Protein AF-Q58687-F1 (afdb_monomer)

Mean predicted aligned error: 13.82 Å

Solvent-accessible surface area (backbone atoms only — not comparable to full-atom values): 12755 Å² total; per-residue (Å²): 131,75,66,68,61,59,50,54,54,54,53,51,52,48,53,54,52,52,51,52,52,52,52,53,51,50,52,55,49,50,52,49,52,52,48,58,44,52,69,55,46,51,58,51,49,51,53,55,48,52,73,72,44,69,51,57,48,81,47,59,83,49,69,46,82,46,68,77,37,45,83,81,74,78,44,35,29,42,57,47,15,70,34,18,37,32,40,42,44,60,36,40,39,34,30,75,37,82,60,68,39,62,38,38,35,38,60,44,74,75,41,82,85,54,43,66,34,31,38,45,64,41,72,90,58,56,34,25,34,24,26,60,85,71,42,76,29,71,56,96,89,38,49,41,21,44,70,13,67,96,55,89,42,14,36,33,36,28,43,81,86,67,53,77,26,17,27,6,33,93,88,50,49,73,35,78,40,59,80,65,77,82,53,74,61,31,42,42,46,60,53,73,50,78,46,50,37,65,34,72,49,78,47,77,45,33,39,35,46,38,28,35,61,41,74,37,73,43,35,35,40,39,39,38,39,38,99,91,47,74,45,75,48,68,35,37,36,42,36,84

Organism: Methanocaldococcus jannaschii (strain ATCC 43067 / DSM 2661 / JAL-1 / JCM 10045 / NBRC 100440) (NCBI:txid243232)

Secondary structure (DSSP, 8-state):
--HHHHHHHHHHHHHHHHHHHHHHHHHHHHHHHHHHHHHHHHHHHHHHHHTTS-SEEEE--SEEEE-S--SSSSSEE-S-TTT-EEEEEEEEEEE-SSS-EEEEEEEEE-STT-EEEEEEEETTTTSEEE-TTSSBPEETTEE-EEEE-S-TTS-EEE-TT--EEEEE-TTS-B---TT----GGG---EEEEEE-TT-EEEEEEEEEEEEEESSEEEEEEEEEEETTEEEEEEEEEEE-

pLDDT: mean 86.44, std 12.32, range [44.16, 96.94]

Radius of gyration: 32.57 Å; Cα contacts (8 Å, |Δi|>4): 488; chains: 1; bounding box: 98×27×98 Å

Nearest PDB structures (foldseek):
  1wcq-assembly3_C  TM=7.259E-01  e=2.765E-04  Micromonospora viridifaciens
  2ber-assembly1_A  TM=7.196E-01  e=8.942E-04  Micromonospora viridifaciens
  1w8o-assembly1_A  TM=7.164E-01  e=1.705E-03  Micromonospora viridifaciens
  2bzd-assembly2_B  TM=6.427E-01  e=3.252E-03  Micromonospora viridifaciens
  5dfk-assembly1_A  TM=5.345E-01  e=4.361E-03  Escherichia coli

Foldseek 3Di:
DPPPVVVVVVVVVVVVVVVVVVVVVVVVVVVVCCVVCCVVVVVVVVLVVCVVDVQKDKDWDFEAEAECLCVPPPQKQALQLSNKEKEKTKIKMFGAFQAKWKKKKFKDWPDPPWDKAWFDFDPVQQRWTAWQVRHQDADPNFGWHFNEDDDGQFHWYQYPVRDITTIDGSVRHGDRCSPVDDCNRGHHRMDIDMDHGRDIDMDIIMMIGRIDGPQDKIKMKMWMQTPSGIDIGIHIYGYD

Structure (mmCIF, N/CA/C/O backbone):
data_AF-Q58687-F1
#
_entry.id   AF-Q58687-F1
#
loop_
_atom_site.group_PDB
_atom_site.id
_atom_site.type_symbol
_atom_site.label_atom_id
_atom_site.label_alt_id
_atom_site.label_comp_id
_atom_site.label_asym_id
_atom_site.label_entity_id
_atom_site.label_seq_id
_atom_site.pdbx_PDB_ins_code
_atom_site.Cartn_x
_atom_site.Cartn_y
_atom_site.Cartn_z
_atom_site.occupancy
_atom_site.B_iso_or_equiv
_atom_site.auth_seq_id
_atom_site.auth_comp_id
_atom_site.auth_asym_id
_atom_site.auth_atom_id
_atom_site.pdbx_PDB_model_num
ATOM 1 N N . MET A 1 1 ? -72.361 -0.261 72.733 1.00 46.12 1 MET A N 1
ATOM 2 C CA . MET A 1 1 ? -71.723 -0.102 71.402 1.00 46.12 1 MET A CA 1
ATOM 3 C C . MET A 1 1 ? -70.305 -0.656 71.464 1.00 46.12 1 MET A C 1
ATOM 5 O O . MET A 1 1 ? -69.495 -0.119 72.212 1.00 46.12 1 MET A O 1
ATOM 9 N N . ASN A 1 2 ? -70.025 -1.742 70.734 1.00 45.44 2 ASN A N 1
ATOM 10 C CA . ASN A 1 2 ? -68.719 -2.415 70.701 1.00 45.44 2 ASN A CA 1
ATOM 11 C C . ASN A 1 2 ? -67.662 -1.538 70.011 1.00 45.44 2 ASN A C 1
ATOM 13 O O . ASN A 1 2 ? -67.471 -1.607 68.799 1.00 45.44 2 ASN A O 1
ATOM 17 N N . LYS A 1 3 ? -66.961 -0.711 70.794 1.00 51.84 3 LYS A N 1
ATOM 18 C CA . LYS A 1 3 ? -65.846 0.125 70.317 1.00 51.84 3 LYS A CA 1
ATOM 19 C C . LYS A 1 3 ? -64.621 -0.694 69.863 1.00 51.84 3 LYS A C 1
ATOM 21 O O . LYS A 1 3 ? -63.773 -0.155 69.161 1.00 51.84 3 LYS A O 1
ATOM 26 N N . SER A 1 4 ? -64.539 -1.987 70.192 1.00 54.38 4 SER A N 1
ATOM 27 C CA . SER A 1 4 ? -63.433 -2.867 69.782 1.00 54.38 4 SER A CA 1
ATOM 28 C C . SER A 1 4 ? -63.472 -3.258 68.297 1.00 54.38 4 SER A C 1
ATOM 30 O O . SER A 1 4 ? -62.420 -3.344 67.672 1.00 54.38 4 SER A O 1
ATOM 32 N N . GLY A 1 5 ? -64.662 -3.427 67.705 1.00 53.78 5 GLY A N 1
ATOM 33 C CA . GLY A 1 5 ? -64.812 -3.807 66.292 1.00 53.78 5 GLY A CA 1
ATOM 34 C C . GLY A 1 5 ? -64.477 -2.677 65.312 1.00 53.78 5 GLY A C 1
ATOM 35 O O . GLY A 1 5 ? -63.825 -2.914 64.300 1.00 53.78 5 GLY A O 1
ATOM 36 N N . MET A 1 6 ? -64.852 -1.432 65.638 1.00 57.47 6 MET A N 1
ATOM 37 C CA . MET A 1 6 ? -64.482 -0.259 64.827 1.00 57.47 6 MET A CA 1
ATOM 38 C C . MET A 1 6 ? -62.977 0.030 64.868 1.00 57.47 6 MET A C 1
ATOM 40 O O . MET A 1 6 ? -62.417 0.418 63.849 1.00 57.47 6 MET A O 1
ATOM 44 N N . SER A 1 7 ? -62.318 -0.201 66.010 1.00 66.69 7 SER A N 1
ATOM 45 C CA . SER A 1 7 ? -60.861 -0.061 66.132 1.00 66.69 7 SER A CA 1
ATOM 46 C C . SER A 1 7 ? -60.134 -0.969 65.135 1.00 66.69 7 SER A C 1
ATOM 48 O O . SER A 1 7 ? -59.323 -0.498 64.348 1.00 66.69 7 SER A O 1
ATOM 50 N N . LEU A 1 8 ? -60.522 -2.247 65.077 1.00 71.62 8 LEU A N 1
ATOM 51 C CA . LEU A 1 8 ? -59.892 -3.254 64.219 1.00 71.62 8 LEU A CA 1
ATOM 52 C C . LEU A 1 8 ? -60.022 -2.935 62.719 1.00 71.62 8 LEU A C 1
ATOM 54 O O . LEU A 1 8 ? -59.045 -3.046 61.981 1.00 71.62 8 LEU A O 1
ATOM 58 N N . ILE A 1 9 ? -61.201 -2.480 62.278 1.00 77.56 9 ILE A N 1
ATOM 59 C CA . ILE A 1 9 ? -61.442 -2.100 60.875 1.00 77.56 9 ILE A CA 1
ATOM 60 C C . ILE A 1 9 ? -60.619 -0.862 60.493 1.00 77.56 9 ILE A C 1
ATOM 62 O O . ILE A 1 9 ? -60.001 -0.839 59.429 1.00 77.56 9 ILE A O 1
ATOM 66 N N . ILE A 1 10 ? -60.566 0.151 61.366 1.00 79.69 10 ILE A N 1
ATOM 67 C CA . ILE A 1 10 ? -59.788 1.374 61.117 1.00 79.69 10 ILE A CA 1
ATOM 68 C C . ILE A 1 10 ? -58.286 1.059 61.071 1.00 79.69 10 ILE A C 1
ATOM 70 O O . ILE A 1 10 ? -57.593 1.540 60.175 1.00 79.69 10 ILE A O 1
ATOM 74 N N . THR A 1 11 ? -57.775 0.218 61.978 1.00 81.31 11 THR A N 1
ATOM 75 C CA . THR A 1 11 ? -56.361 -0.194 61.969 1.00 81.31 11 THR A CA 1
ATOM 76 C C . THR A 1 11 ? -56.003 -0.977 60.704 1.00 81.31 11 THR A C 1
ATOM 78 O O . THR A 1 11 ? -54.941 -0.752 60.127 1.00 81.31 11 THR A O 1
ATOM 81 N N . MET A 1 12 ? -56.891 -1.858 60.232 1.00 80.94 12 MET A N 1
ATOM 82 C CA . MET A 1 12 ? -56.671 -2.639 59.011 1.00 80.94 12 MET A CA 1
ATOM 83 C C . MET A 1 12 ? -56.665 -1.756 57.751 1.00 80.94 12 MET A C 1
ATOM 85 O O . MET A 1 12 ? -55.790 -1.916 56.902 1.00 80.94 12 MET A O 1
ATOM 89 N N . LEU A 1 13 ? -57.575 -0.779 57.655 1.00 84.06 13 LEU A N 1
ATOM 90 C CA . LEU A 1 13 ? -57.581 0.216 56.571 1.00 84.06 13 LEU A CA 1
ATOM 91 C C . LEU A 1 13 ? -56.315 1.079 56.568 1.00 84.06 13 LEU A C 1
ATOM 93 O O . LEU A 1 13 ? -55.746 1.319 55.504 1.00 84.06 13 LEU A O 1
ATOM 97 N N . LEU A 1 14 ? -55.847 1.500 57.749 1.00 85.81 14 LEU A N 1
ATOM 98 C CA . LEU A 1 14 ? -54.582 2.222 57.889 1.00 85.81 14 LEU A CA 1
ATOM 99 C C . LEU A 1 14 ? -53.410 1.385 57.374 1.00 85.81 14 LEU A C 1
ATOM 101 O O . LEU A 1 14 ? -52.665 1.881 56.541 1.00 85.81 14 LEU A O 1
ATOM 105 N N . LEU A 1 15 ? -53.297 0.119 57.792 1.00 86.88 15 LEU A N 1
ATOM 106 C CA . LEU A 1 15 ? -52.243 -0.807 57.351 1.00 86.88 15 LEU A CA 1
ATOM 107 C C . LEU A 1 15 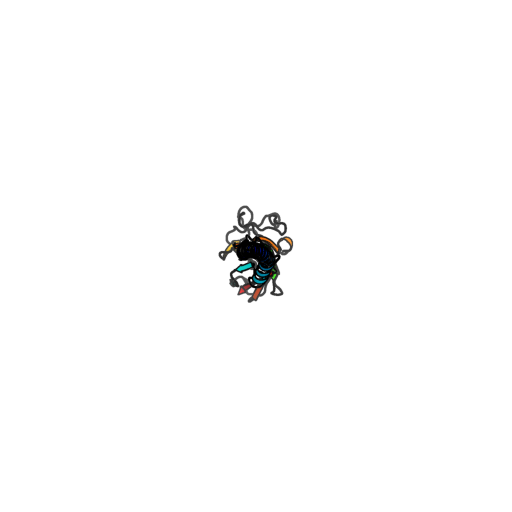? -52.211 -1.005 55.831 1.00 86.88 15 LEU A C 1
ATOM 109 O O . LEU A 1 15 ? -51.136 -0.970 55.231 1.00 86.88 15 LEU A O 1
ATOM 113 N N . ILE A 1 16 ? -53.378 -1.186 55.204 1.00 87.50 16 ILE A N 1
ATOM 114 C CA . ILE A 1 16 ? -53.480 -1.314 53.743 1.00 87.50 16 ILE A CA 1
ATOM 115 C C . ILE A 1 16 ? -53.037 -0.009 53.069 1.00 87.50 16 ILE A C 1
ATOM 117 O O . ILE A 1 16 ? -52.260 -0.043 52.114 1.00 87.50 16 ILE A O 1
ATOM 121 N N . GLY A 1 17 ? -53.472 1.140 53.595 1.00 87.25 17 GLY A N 1
ATOM 122 C CA . GLY A 1 17 ? -53.064 2.453 53.100 1.00 87.25 17 GLY A CA 1
ATOM 123 C C . GLY A 1 17 ? -51.549 2.657 53.149 1.00 87.25 17 GLY A C 1
ATOM 124 O O . GLY A 1 17 ? -50.949 3.028 52.138 1.00 87.25 17 GLY A O 1
ATOM 125 N N . THR A 1 18 ? -50.901 2.353 54.280 1.00 86.50 18 THR A N 1
ATOM 126 C CA . THR A 1 18 ? -49.438 2.469 54.400 1.00 86.50 18 THR A CA 1
ATOM 127 C C . THR A 1 18 ? -48.710 1.510 53.468 1.00 86.50 18 THR A C 1
ATOM 129 O O . THR A 1 18 ? -47.719 1.905 52.859 1.00 86.50 18 THR A O 1
ATOM 132 N N . ALA A 1 19 ? -49.198 0.275 53.311 1.00 85.75 19 ALA A N 1
ATOM 133 C CA . ALA A 1 19 ? -48.584 -0.703 52.415 1.00 85.75 19 ALA A CA 1
ATOM 134 C C . ALA A 1 19 ? -48.581 -0.224 50.953 1.00 85.75 19 ALA A C 1
ATOM 136 O O . ALA A 1 19 ? -47.562 -0.340 50.271 1.00 85.75 19 ALA A O 1
ATOM 137 N N . ILE A 1 20 ? -49.684 0.377 50.490 1.00 88.75 20 ILE A N 1
ATOM 138 C CA . ILE A 1 20 ? -49.786 0.935 49.132 1.00 88.75 20 ILE A CA 1
ATOM 139 C C . ILE A 1 20 ? -48.807 2.100 48.947 1.00 88.75 20 ILE A C 1
ATOM 141 O O . ILE A 1 20 ? -48.091 2.148 47.946 1.00 88.75 20 ILE A O 1
ATOM 145 N N . VAL A 1 21 ? -48.735 3.019 49.916 1.00 89.38 21 VAL A N 1
ATOM 146 C CA . VAL A 1 21 ? -47.829 4.180 49.846 1.00 89.38 21 VAL A CA 1
ATOM 147 C C . VAL A 1 21 ? -46.366 3.738 49.822 1.00 89.38 21 VAL A C 1
ATOM 149 O O . VAL A 1 21 ? -45.593 4.231 49.001 1.00 89.38 21 VAL A O 1
ATOM 152 N N . ILE A 1 22 ? -45.988 2.778 50.673 1.00 86.88 22 ILE A N 1
ATOM 153 C CA . ILE A 1 22 ? -44.624 2.235 50.707 1.00 86.88 22 ILE A CA 1
ATOM 154 C C . ILE A 1 22 ? -44.295 1.526 49.387 1.00 86.88 22 ILE A C 1
ATOM 156 O O . ILE A 1 22 ? -43.217 1.747 48.835 1.00 86.88 22 ILE A O 1
ATOM 160 N N . GLY A 1 23 ? -45.223 0.732 48.842 1.00 84.62 23 GLY A N 1
ATOM 161 C CA . GLY A 1 23 ? -45.038 0.059 47.554 1.00 84.62 23 GLY A CA 1
ATOM 162 C C . GLY A 1 23 ? -44.836 1.037 46.393 1.00 84.62 23 GLY A C 1
ATOM 163 O O . GLY A 1 23 ? -43.912 0.871 45.597 1.00 84.62 23 GLY A O 1
ATOM 164 N N . ALA A 1 24 ? -45.642 2.100 46.327 1.00 87.56 24 ALA A N 1
ATOM 165 C CA . ALA A 1 24 ? -45.515 3.132 45.298 1.00 87.56 24 ALA A CA 1
ATOM 166 C C . ALA A 1 24 ? -44.206 3.929 45.428 1.00 87.56 24 ALA A C 1
ATOM 168 O O . ALA A 1 24 ? -43.536 4.188 44.426 1.00 87.56 24 ALA A O 1
ATOM 169 N N . ALA A 1 25 ? -43.809 4.277 46.657 1.00 84.94 25 ALA A N 1
ATOM 170 C CA . ALA A 1 25 ? -42.544 4.957 46.920 1.00 84.94 25 ALA A CA 1
ATOM 171 C C . ALA A 1 25 ? -41.340 4.088 46.520 1.00 84.94 25 ALA A C 1
ATOM 173 O O . ALA A 1 25 ? -40.408 4.587 45.888 1.00 84.94 25 ALA A O 1
ATOM 174 N N . TYR A 1 26 ? -41.385 2.787 46.828 1.00 84.12 26 TYR A N 1
ATOM 175 C CA . TYR A 1 26 ? -40.344 1.841 46.431 1.00 84.12 26 TYR A CA 1
ATOM 176 C C . TYR A 1 26 ? -40.241 1.716 44.907 1.00 84.12 26 TYR A C 1
ATOM 178 O O . TYR A 1 26 ? -39.140 1.796 44.369 1.00 84.12 26 TYR A O 1
ATOM 186 N N . TYR A 1 27 ? -41.373 1.600 44.205 1.00 83.88 27 TYR A N 1
ATOM 187 C CA . TYR A 1 27 ? -41.406 1.528 42.741 1.00 83.88 27 TYR A CA 1
ATOM 188 C C . TYR A 1 27 ? -40.843 2.794 42.077 1.00 83.88 27 TYR A C 1
ATOM 190 O O . TYR A 1 27 ? -40.015 2.716 41.169 1.00 83.88 27 TYR A O 1
ATOM 198 N N . ALA A 1 28 ? -41.246 3.977 42.554 1.00 85.62 28 ALA A N 1
ATOM 199 C CA . ALA A 1 28 ? -40.742 5.246 42.031 1.00 85.62 28 ALA A CA 1
ATOM 200 C C . ALA A 1 28 ? -39.231 5.402 42.269 1.00 85.62 28 ALA A C 1
ATOM 202 O O . ALA A 1 28 ? -38.503 5.849 41.380 1.00 85.62 28 ALA A O 1
ATOM 203 N N . TRP A 1 29 ? -38.748 5.005 43.449 1.00 84.81 29 TRP A N 1
ATOM 204 C CA . TRP A 1 29 ? -37.323 5.024 43.764 1.00 84.81 29 TRP A CA 1
ATOM 205 C C . TRP A 1 29 ? -36.535 4.019 42.919 1.00 84.81 29 TRP A C 1
ATOM 207 O O . TRP A 1 29 ? -35.524 4.406 42.336 1.00 84.81 29 TRP A O 1
ATOM 217 N N . SER A 1 30 ? -37.004 2.771 42.779 1.00 78.31 30 SER A N 1
ATOM 218 C CA . SER A 1 30 ? -36.287 1.758 41.997 1.00 78.31 30 SER A CA 1
ATOM 219 C C . SER A 1 30 ? -36.183 2.167 40.534 1.00 78.31 30 SER A C 1
ATOM 221 O O . SER A 1 30 ? -35.095 2.103 39.972 1.00 78.31 30 SER A O 1
ATOM 223 N N . ASN A 1 31 ? -37.267 2.664 39.928 1.00 77.62 31 ASN A N 1
ATOM 224 C CA . ASN A 1 31 ? -37.228 3.146 38.546 1.00 77.62 31 ASN A CA 1
ATOM 225 C C . ASN A 1 31 ? -36.265 4.319 38.375 1.00 77.62 31 ASN A C 1
ATOM 227 O O . ASN A 1 31 ? -35.534 4.359 37.389 1.00 77.62 31 ASN A O 1
ATOM 231 N N . LYS A 1 32 ? -36.219 5.247 39.337 1.00 76.31 32 LYS A N 1
ATOM 232 C CA . LYS A 1 32 ? -35.290 6.378 39.280 1.00 76.31 32 LYS A CA 1
ATOM 233 C C . LYS A 1 32 ? -33.836 5.922 39.403 1.00 76.31 32 LYS A C 1
ATOM 235 O O . LYS A 1 32 ? -33.003 6.350 38.615 1.00 76.31 32 LYS A O 1
ATOM 240 N N . VAL A 1 33 ? -33.544 5.002 40.326 1.00 71.62 33 VAL A N 1
ATOM 241 C CA . VAL A 1 33 ? -32.204 4.417 40.475 1.00 71.62 33 VAL A CA 1
ATOM 242 C C . VAL A 1 33 ? -31.805 3.652 39.216 1.00 71.62 33 VAL A C 1
ATOM 244 O O . VAL A 1 33 ? -30.708 3.875 38.719 1.00 71.62 33 VAL A O 1
ATOM 247 N N . PHE A 1 34 ? -32.670 2.800 38.657 1.00 70.12 34 PHE A N 1
ATOM 248 C CA . PHE A 1 34 ? -32.357 2.052 37.434 1.00 70.12 34 PHE A CA 1
ATOM 249 C C . PHE A 1 34 ? -32.181 2.965 36.219 1.00 70.12 34 PHE A C 1
ATOM 251 O O . PHE A 1 34 ? -31.232 2.764 35.465 1.00 70.12 34 PHE A O 1
ATOM 258 N N . SER A 1 35 ? -33.032 3.980 36.055 1.00 70.56 35 SER A N 1
ATOM 259 C CA . SER A 1 35 ? -32.903 4.996 35.004 1.00 70.56 35 SER A CA 1
ATOM 260 C C . SER A 1 35 ? -31.566 5.727 35.115 1.00 70.56 35 SER A C 1
ATOM 262 O O . SER A 1 35 ? -30.739 5.628 34.212 1.00 70.56 35 SER A O 1
ATOM 264 N N . ASP A 1 36 ? -31.304 6.369 36.259 1.00 67.19 36 ASP A N 1
ATOM 265 C CA . ASP A 1 36 ? -30.092 7.168 36.476 1.00 67.19 36 ASP A CA 1
ATOM 266 C C . ASP A 1 36 ? -28.818 6.315 36.376 1.00 67.19 36 ASP A C 1
ATOM 268 O O . ASP A 1 36 ? -27.781 6.775 35.894 1.00 67.19 36 ASP A O 1
ATOM 272 N N . THR A 1 37 ? -28.883 5.063 36.837 1.00 59.59 37 THR A N 1
ATOM 273 C CA . THR A 1 37 ? -27.747 4.135 36.816 1.00 59.59 37 THR A CA 1
ATOM 274 C C . THR A 1 37 ? -27.486 3.623 35.404 1.00 59.59 37 THR A C 1
ATOM 276 O O . THR A 1 37 ? -26.342 3.638 34.963 1.00 59.59 37 THR A O 1
ATOM 279 N N . THR A 1 38 ? -28.512 3.223 34.652 1.00 59.75 38 THR A N 1
ATOM 280 C CA . THR A 1 38 ? -28.333 2.695 33.287 1.00 59.75 38 THR A CA 1
ATOM 281 C C . THR A 1 38 ? -27.865 3.789 32.332 1.00 59.75 38 THR A C 1
ATOM 283 O O . THR A 1 38 ? -26.963 3.556 31.524 1.00 59.75 38 THR A O 1
ATOM 286 N N . GLU A 1 39 ? -28.410 4.998 32.467 1.00 60.62 39 GLU A N 1
ATOM 287 C CA . GLU A 1 39 ? -28.066 6.141 31.618 1.00 60.62 39 GLU A CA 1
ATOM 288 C C . GLU A 1 39 ? -26.633 6.644 31.873 1.00 60.62 39 GLU A C 1
ATOM 290 O O . GLU A 1 39 ? -25.945 7.045 30.938 1.00 60.62 39 GLU A O 1
ATOM 295 N N . LYS A 1 40 ? -26.126 6.544 33.113 1.00 58.94 40 LYS A N 1
ATOM 296 C CA . LYS A 1 40 ? -24.738 6.918 33.456 1.00 58.94 40 LYS A CA 1
ATOM 297 C C . LYS A 1 40 ? -23.717 5.809 33.229 1.00 58.94 40 LYS A C 1
ATOM 299 O O . LYS A 1 40 ? -22.590 6.082 32.810 1.00 58.94 40 LYS A O 1
ATOM 304 N N . ILE A 1 41 ? -24.071 4.562 33.530 1.00 55.72 41 ILE A N 1
ATOM 305 C CA . ILE A 1 41 ? -23.128 3.443 33.458 1.00 55.72 41 ILE A CA 1
ATOM 306 C C . ILE A 1 41 ? -22.913 3.002 32.012 1.00 55.72 41 ILE A C 1
ATOM 308 O O . ILE A 1 41 ? -21.777 2.730 31.644 1.00 55.72 41 ILE A O 1
ATOM 312 N N . THR A 1 42 ? -23.945 2.977 31.164 1.00 56.22 42 THR A N 1
ATOM 313 C CA . THR A 1 42 ? -23.812 2.461 29.787 1.00 56.22 42 THR A CA 1
ATOM 314 C C . THR A 1 42 ? -22.791 3.232 28.936 1.00 56.22 42 THR A C 1
ATOM 316 O O . THR A 1 42 ? -21.941 2.583 28.321 1.00 56.22 42 THR A O 1
ATOM 319 N N . PRO A 1 43 ? -22.778 4.583 28.917 1.00 54.31 43 PRO A N 1
ATOM 320 C CA . PRO A 1 43 ? -21.753 5.339 28.198 1.00 54.31 43 PRO A CA 1
ATOM 321 C C . PRO A 1 43 ? -20.369 5.147 28.817 1.00 54.31 43 PRO A C 1
ATOM 323 O O . PRO A 1 43 ? -19.387 5.016 28.093 1.00 54.31 43 PRO A O 1
ATOM 326 N N . THR A 1 44 ? -20.295 5.081 30.149 1.00 55.44 44 THR A N 1
ATOM 327 C CA . THR A 1 44 ? -19.032 4.904 30.877 1.00 55.44 44 THR A CA 1
ATOM 328 C C . THR A 1 44 ? -18.419 3.535 30.587 1.00 55.44 44 THR A C 1
ATOM 330 O O . THR A 1 44 ? -17.242 3.454 30.265 1.00 55.44 44 THR A O 1
ATOM 333 N N . ILE A 1 45 ? -19.216 2.462 30.601 1.00 54.12 45 ILE A N 1
ATOM 334 C CA . ILE A 1 45 ? -18.768 1.113 30.240 1.00 54.12 45 ILE A CA 1
ATOM 335 C C . ILE A 1 45 ? -18.396 1.047 28.760 1.00 54.12 45 ILE A C 1
ATOM 337 O O . ILE A 1 45 ? -17.336 0.516 28.449 1.00 54.12 45 ILE A O 1
ATOM 341 N N . LYS A 1 46 ? -19.194 1.613 27.842 1.00 51.88 46 LYS A N 1
ATOM 342 C CA . LYS A 1 46 ? -18.821 1.667 26.416 1.00 51.88 46 LYS A CA 1
ATOM 343 C C . LYS A 1 46 ? -17.506 2.421 26.199 1.00 51.88 46 LYS A C 1
ATOM 345 O O . LYS A 1 46 ? -16.664 1.948 25.446 1.00 51.88 46 LYS A O 1
ATOM 350 N N . SER A 1 47 ? -17.295 3.537 26.898 1.00 49.00 47 SER A N 1
ATOM 351 C CA . SER A 1 47 ? -16.034 4.288 26.867 1.00 49.00 47 SER A CA 1
ATOM 352 C C . SER A 1 47 ? -14.867 3.485 27.450 1.00 49.00 47 SER A C 1
ATOM 354 O O . SER A 1 47 ? -13.794 3.456 26.856 1.00 49.00 47 SER A O 1
ATOM 356 N N . SER A 1 48 ? -15.059 2.815 28.588 1.00 49.84 48 SER A N 1
ATOM 357 C CA . SER A 1 48 ? -14.005 2.026 29.234 1.00 49.84 48 SER A CA 1
ATOM 358 C C . SER A 1 48 ? -13.664 0.750 28.462 1.00 49.84 48 SER A C 1
ATOM 360 O O . SER A 1 48 ? -12.495 0.389 28.394 1.00 49.84 48 SER A O 1
ATOM 362 N N . ILE A 1 49 ? -14.649 0.089 27.846 1.00 50.88 49 ILE A N 1
ATOM 363 C CA . ILE A 1 49 ? -14.431 -1.076 26.976 1.00 50.88 49 ILE A CA 1
ATOM 364 C C . ILE A 1 49 ? -13.799 -0.643 25.651 1.00 50.88 49 ILE A C 1
ATOM 366 O O . ILE A 1 49 ? -12.884 -1.314 25.191 1.00 50.88 49 ILE A O 1
ATOM 370 N N . GLY A 1 50 ? -14.209 0.487 25.069 1.00 47.50 50 GLY A N 1
ATOM 371 C CA . GLY A 1 50 ? -13.579 1.044 23.864 1.00 47.50 50 GLY A CA 1
ATOM 372 C C . GLY A 1 50 ? -12.110 1.438 24.061 1.00 47.50 50 GLY A C 1
ATOM 373 O O . GLY A 1 50 ? -11.345 1.433 23.108 1.00 47.50 50 GLY A O 1
ATOM 374 N N . ASN A 1 51 ? -11.676 1.704 25.297 1.00 44.16 51 ASN A N 1
ATOM 375 C CA . ASN A 1 51 ? -10.251 1.865 25.608 1.00 44.16 51 ASN A CA 1
ATOM 376 C C . ASN A 1 51 ? -9.486 0.528 25.676 1.00 44.16 51 ASN A C 1
ATOM 378 O O . ASN A 1 51 ? -8.260 0.528 25.615 1.00 44.16 51 ASN A O 1
ATOM 382 N N . ILE A 1 52 ? -10.182 -0.604 25.830 1.00 50.88 52 ILE A N 1
ATOM 383 C CA . ILE A 1 52 ? -9.585 -1.951 25.874 1.00 50.88 52 ILE A CA 1
ATOM 384 C C . ILE A 1 52 ? -9.636 -2.613 24.489 1.00 50.88 52 ILE A C 1
ATOM 386 O O . ILE A 1 52 ? -8.702 -3.312 24.103 1.00 50.88 52 ILE A O 1
ATOM 390 N N . ILE A 1 53 ? -10.706 -2.379 23.729 1.00 56.19 53 ILE A N 1
ATOM 391 C CA . ILE A 1 53 ? -10.877 -2.863 22.360 1.00 56.19 53 ILE A CA 1
ATOM 392 C C . ILE A 1 53 ? -10.456 -1.735 21.428 1.00 56.19 53 ILE A C 1
ATOM 394 O O . ILE A 1 53 ? -11.202 -0.774 21.272 1.00 56.19 53 ILE A O 1
ATOM 398 N N . LYS A 1 54 ? -9.278 -1.849 20.796 1.00 67.44 54 LYS A N 1
ATOM 399 C CA . LYS A 1 54 ? -8.905 -0.933 19.710 1.00 67.44 54 LYS A CA 1
ATOM 400 C C . LYS A 1 54 ? -10.037 -0.957 18.670 1.00 67.44 54 LYS A C 1
ATOM 402 O O . LYS A 1 54 ? -10.297 -2.020 18.103 1.00 67.44 54 LYS A O 1
ATOM 407 N N . PRO A 1 55 ? -10.745 0.165 18.449 1.00 79.44 55 PRO A N 1
ATOM 408 C CA . PRO A 1 55 ? -11.955 0.165 17.630 1.00 79.44 55 PRO A CA 1
ATOM 409 C C . PRO A 1 55 ? -11.650 -0.134 16.164 1.00 79.44 55 PRO A C 1
ATOM 411 O O . PRO A 1 55 ? -12.510 -0.645 15.456 1.00 79.44 55 PRO A O 1
ATOM 414 N N . ILE A 1 56 ? -10.414 0.132 15.740 1.00 90.06 56 ILE A N 1
ATOM 415 C CA . ILE A 1 56 ? -9.899 -0.210 14.424 1.00 90.06 56 ILE A CA 1
ATOM 416 C C . ILE A 1 56 ? -8.718 -1.181 14.538 1.00 90.06 56 ILE A C 1
ATOM 418 O O . ILE A 1 56 ? -7.892 -1.075 15.447 1.00 90.06 56 ILE A O 1
ATOM 422 N N . GLU A 1 57 ? -8.636 -2.120 13.606 1.00 90.75 57 GLU A N 1
ATOM 423 C CA . GLU A 1 57 ? -7.501 -3.020 13.391 1.00 90.75 57 GLU A CA 1
ATOM 424 C C . GLU A 1 57 ? -7.062 -2.935 11.922 1.00 90.75 57 GLU A C 1
ATOM 426 O O . GLU A 1 57 ? -7.884 -2.682 11.041 1.00 90.75 57 GLU A O 1
ATOM 431 N N . ILE A 1 58 ? -5.762 -3.119 11.665 1.00 91.75 58 ILE A N 1
ATOM 432 C CA . ILE A 1 58 ? -5.176 -3.127 10.319 1.00 91.75 58 ILE A CA 1
ATOM 433 C C . ILE A 1 58 ? -4.514 -4.485 10.089 1.00 91.75 58 ILE A C 1
ATOM 435 O O . ILE A 1 58 ? -3.581 -4.858 10.809 1.00 91.75 58 ILE A O 1
ATOM 439 N N . SER A 1 59 ? -4.957 -5.195 9.056 1.00 91.25 59 SER A N 1
ATOM 440 C CA . SER A 1 59 ? -4.383 -6.466 8.611 1.00 91.25 59 SER A CA 1
ATOM 441 C C . SER A 1 59 ? -3.730 -6.308 7.234 1.0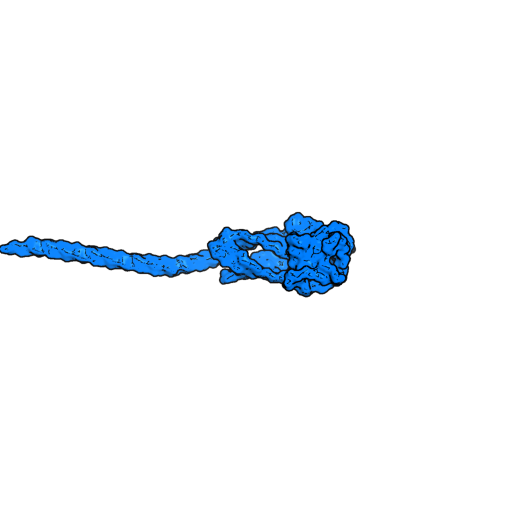0 91.25 59 SER A C 1
ATOM 443 O O . SER A 1 59 ? -4.258 -5.627 6.362 1.00 91.25 59 SER A O 1
ATOM 445 N N . THR A 1 60 ? -2.547 -6.897 7.043 1.00 91.69 60 THR A N 1
ATOM 446 C CA . THR A 1 60 ? -1.772 -6.833 5.789 1.00 91.69 60 THR A CA 1
ATOM 447 C C . THR A 1 60 ? -0.657 -7.871 5.790 1.00 91.69 60 THR A C 1
ATOM 449 O O . THR A 1 60 ? -0.239 -8.350 6.848 1.00 91.69 60 THR A O 1
ATOM 452 N N . ILE A 1 61 ? -0.116 -8.143 4.603 1.00 87.62 61 ILE A N 1
ATOM 453 C CA . ILE A 1 61 ? 1.218 -8.722 4.439 1.00 87.62 61 ILE A CA 1
ATOM 454 C C . ILE A 1 61 ? 2.244 -7.781 5.086 1.00 87.62 61 ILE A C 1
ATOM 456 O O . ILE A 1 61 ? 2.237 -6.573 4.841 1.00 87.62 61 ILE A O 1
ATOM 460 N N . GLU A 1 62 ? 3.111 -8.339 5.930 1.00 89.06 62 GLU A N 1
ATOM 461 C CA . GLU A 1 62 ? 4.101 -7.568 6.693 1.00 89.06 62 GLU A CA 1
ATOM 462 C C . GLU A 1 62 ? 5.412 -7.365 5.936 1.00 89.06 62 GLU A C 1
ATOM 464 O O . GLU A 1 62 ? 6.141 -6.420 6.226 1.00 89.06 62 GLU A O 1
ATOM 469 N N . THR A 1 63 ? 5.756 -8.250 4.997 1.00 91.75 63 THR A N 1
ATOM 470 C CA . THR A 1 63 ? 7.032 -8.188 4.275 1.00 91.75 63 THR A CA 1
ATOM 471 C C . THR A 1 63 ? 6.868 -8.537 2.802 1.00 91.75 63 THR A C 1
ATOM 473 O O . THR A 1 63 ? 6.318 -9.584 2.464 1.00 91.75 63 THR A O 1
ATOM 476 N N . TYR A 1 64 ? 7.370 -7.653 1.942 1.00 90.00 64 TYR A N 1
ATOM 477 C CA . TYR A 1 64 ? 7.419 -7.801 0.491 1.00 90.00 64 TYR A CA 1
ATOM 478 C C . TYR A 1 64 ? 8.867 -8.051 0.060 1.00 90.00 64 TYR A C 1
ATOM 480 O O . TYR A 1 64 ? 9.770 -7.328 0.481 1.00 90.00 64 TYR A O 1
ATOM 488 N N . TYR A 1 65 ? 9.089 -9.066 -0.773 1.00 88.81 65 TYR A N 1
ATOM 489 C CA . TYR A 1 65 ? 10.421 -9.504 -1.196 1.00 88.81 65 TYR A CA 1
ATOM 490 C C . TYR A 1 65 ? 10.658 -9.183 -2.669 1.00 88.81 65 TYR A C 1
ATOM 492 O O . TYR A 1 65 ? 9.844 -9.550 -3.518 1.00 88.81 65 TYR A O 1
ATOM 500 N N . PHE A 1 66 ? 11.799 -8.565 -2.977 1.00 86.50 66 PHE A N 1
ATOM 501 C CA . PHE A 1 66 ? 12.203 -8.248 -4.345 1.00 86.50 66 PHE A CA 1
ATOM 502 C C . PHE A 1 66 ? 13.637 -8.685 -4.611 1.00 86.50 66 PHE A C 1
ATOM 504 O O . PHE A 1 66 ? 14.552 -8.411 -3.837 1.00 86.50 66 PHE A O 1
ATOM 511 N N . THR A 1 67 ? 13.826 -9.325 -5.760 1.00 81.81 67 THR A N 1
ATOM 512 C CA . THR A 1 67 ? 15.120 -9.823 -6.235 1.00 81.81 67 THR A CA 1
ATOM 513 C C . THR A 1 67 ? 15.388 -9.320 -7.645 1.00 81.81 67 THR A C 1
ATOM 515 O O . THR A 1 67 ? 14.439 -9.139 -8.411 1.00 81.81 67 THR A O 1
ATOM 518 N N . ASN A 1 68 ? 16.662 -9.211 -8.030 1.00 78.62 68 ASN A N 1
ATOM 519 C CA . ASN A 1 68 ? 17.088 -8.888 -9.403 1.00 78.62 68 ASN A CA 1
ATOM 520 C C . ASN A 1 68 ? 16.642 -7.496 -9.892 1.00 78.62 68 ASN A C 1
ATOM 522 O O . ASN A 1 68 ? 16.372 -7.305 -11.080 1.00 78.62 68 ASN A O 1
ATOM 526 N N . LEU A 1 69 ? 16.522 -6.534 -8.975 1.00 85.56 69 LEU A N 1
ATOM 527 C CA . LEU A 1 69 ? 16.250 -5.136 -9.317 1.00 85.56 69 LEU A CA 1
ATOM 528 C C . LEU A 1 69 ? 17.528 -4.297 -9.451 1.00 85.56 69 LEU A C 1
ATOM 530 O O . LEU A 1 69 ? 17.490 -3.293 -10.147 1.00 85.56 69 LEU A O 1
ATOM 534 N N . ASP A 1 70 ? 18.640 -4.709 -8.836 1.00 86.81 70 ASP A N 1
ATOM 535 C CA . ASP A 1 70 ? 19.971 -4.151 -9.102 1.00 86.81 70 ASP A CA 1
ATOM 536 C C . ASP A 1 70 ? 20.506 -4.770 -10.400 1.00 86.81 70 ASP A C 1
ATOM 538 O O . ASP A 1 70 ? 21.036 -5.885 -10.414 1.00 86.81 70 ASP A O 1
ATOM 542 N N . LEU A 1 71 ? 20.290 -4.076 -11.516 1.00 85.69 71 LEU A N 1
ATOM 543 C CA . LEU A 1 71 ? 20.622 -4.598 -12.843 1.00 85.69 71 LEU A CA 1
ATOM 544 C C . LEU A 1 71 ? 22.103 -4.433 -13.174 1.00 85.69 71 LEU A C 1
ATOM 546 O O . LEU A 1 71 ? 22.626 -5.143 -14.035 1.00 85.69 71 LEU A O 1
ATOM 550 N N . ASN A 1 72 ? 22.773 -3.504 -12.495 1.00 86.62 72 ASN A N 1
ATOM 551 C CA . ASN A 1 72 ? 24.164 -3.154 -12.756 1.00 86.62 72 ASN A CA 1
ATOM 552 C C . ASN A 1 72 ? 25.139 -3.803 -11.760 1.00 86.62 72 ASN A C 1
ATOM 554 O O . ASN A 1 72 ? 26.354 -3.702 -11.944 1.00 86.62 72 ASN A O 1
ATOM 558 N N . GLY A 1 73 ? 24.625 -4.486 -10.733 1.00 84.69 73 GLY A N 1
ATOM 559 C CA . GLY A 1 73 ? 25.413 -5.107 -9.670 1.00 84.69 73 GLY A CA 1
ATOM 560 C C . GLY A 1 73 ? 26.145 -4.084 -8.801 1.00 84.69 73 GLY A C 1
ATOM 561 O O . GLY A 1 73 ? 27.192 -4.400 -8.229 1.00 84.69 73 GLY A O 1
ATOM 562 N N . ASP A 1 74 ? 25.649 -2.847 -8.736 1.00 89.31 74 ASP A N 1
ATOM 563 C CA . ASP A 1 74 ? 26.285 -1.749 -8.001 1.00 89.31 74 ASP A CA 1
ATOM 564 C C . ASP A 1 74 ? 25.799 -1.644 -6.543 1.00 89.31 74 ASP A C 1
ATOM 566 O O . ASP A 1 74 ? 26.190 -0.734 -5.798 1.00 89.31 74 ASP A O 1
ATOM 570 N N . SER A 1 75 ? 25.009 -2.635 -6.112 1.00 89.31 75 SER A N 1
ATOM 571 C CA . SER A 1 75 ? 24.396 -2.742 -4.791 1.00 89.31 75 SER A CA 1
ATOM 572 C C . SER A 1 75 ? 23.452 -1.579 -4.498 1.00 89.31 75 SER A C 1
ATOM 574 O O . SER A 1 75 ? 23.401 -1.074 -3.365 1.00 89.31 75 SER A O 1
ATOM 576 N N . ARG A 1 76 ? 22.732 -1.103 -5.520 1.00 90.31 76 ARG A N 1
ATOM 577 C CA . ARG A 1 76 ? 21.746 -0.029 -5.405 1.00 90.31 76 ARG A CA 1
ATOM 578 C C . ARG A 1 76 ? 20.562 -0.274 -6.329 1.00 90.31 76 ARG A C 1
ATOM 580 O O . ARG A 1 76 ? 20.668 -0.858 -7.392 1.00 90.31 76 ARG A O 1
ATOM 587 N N . ILE A 1 77 ? 19.421 0.237 -5.893 1.00 89.38 77 ILE A N 1
ATOM 588 C CA . ILE A 1 77 ? 18.314 0.579 -6.773 1.00 89.38 77 ILE A CA 1
ATOM 589 C C . ILE A 1 77 ? 18.478 2.056 -7.077 1.00 89.38 77 ILE A C 1
ATOM 591 O O . ILE A 1 77 ? 18.451 2.891 -6.166 1.00 89.38 77 ILE A O 1
ATOM 595 N N . THR A 1 78 ? 18.686 2.388 -8.339 1.00 88.75 78 THR A N 1
ATOM 596 C CA . THR A 1 78 ? 18.802 3.767 -8.801 1.00 88.75 78 THR A CA 1
ATOM 597 C C . THR A 1 78 ? 17.458 4.291 -9.298 1.00 88.75 78 THR A C 1
ATOM 599 O O . THR A 1 78 ? 16.464 3.574 -9.394 1.00 88.75 78 THR A O 1
ATOM 602 N N . ASN A 1 79 ? 17.438 5.566 -9.682 1.00 84.69 79 ASN A N 1
ATOM 603 C CA . ASN A 1 79 ? 16.324 6.149 -10.419 1.00 84.69 79 ASN A CA 1
ATOM 604 C C . ASN A 1 79 ? 16.324 5.710 -11.897 1.00 84.69 79 ASN A C 1
ATOM 606 O O . ASN A 1 79 ? 15.687 6.352 -12.725 1.00 84.69 79 ASN A O 1
ATOM 610 N N . ASN A 1 80 ? 17.019 4.640 -12.282 1.00 88.00 80 ASN A N 1
ATOM 611 C CA . ASN A 1 80 ? 16.813 4.025 -13.586 1.00 88.00 80 ASN A CA 1
ATOM 612 C C . ASN A 1 80 ? 15.385 3.433 -13.632 1.00 88.00 80 ASN A C 1
ATOM 614 O O . ASN A 1 80 ? 14.988 2.748 -12.689 1.00 88.00 80 ASN A O 1
ATOM 618 N N . PRO A 1 81 ? 14.576 3.692 -14.680 1.00 85.69 81 PRO A N 1
ATOM 619 C CA . PRO A 1 81 ? 13.257 3.073 -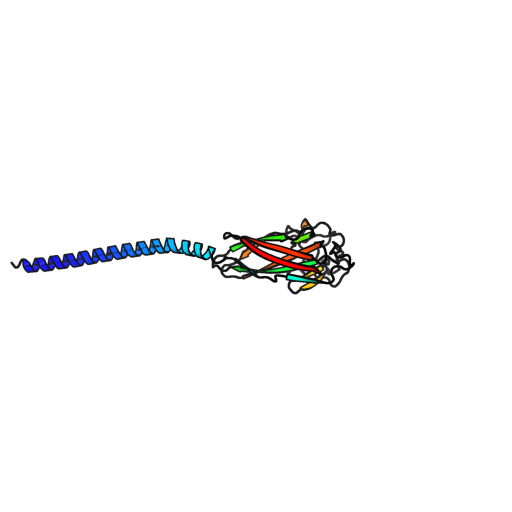14.857 1.00 85.69 81 PRO A CA 1
ATOM 620 C C . PRO A 1 81 ? 13.224 1.561 -14.658 1.00 85.69 81 PRO A C 1
ATOM 622 O O . PRO A 1 81 ? 12.222 1.026 -14.203 1.00 85.69 81 PRO A O 1
ATOM 625 N N . GLU A 1 82 ? 14.317 0.886 -15.002 1.00 86.06 82 GLU A N 1
ATOM 626 C CA . GLU A 1 82 ? 14.409 -0.565 -14.939 1.00 86.06 82 GLU A CA 1
ATOM 627 C C . GLU A 1 82 ? 14.661 -1.085 -13.517 1.00 86.06 82 GLU A C 1
ATOM 629 O O . GLU A 1 82 ? 14.393 -2.254 -13.248 1.00 86.06 82 GLU A O 1
ATOM 634 N N . GLU A 1 83 ? 15.133 -0.241 -12.601 1.00 89.12 83 GLU A N 1
ATOM 635 C CA . GLU A 1 83 ? 15.402 -0.616 -11.207 1.00 89.12 83 GLU A CA 1
ATOM 636 C C . GLU A 1 83 ? 14.306 -0.095 -10.268 1.00 89.12 83 GLU A C 1
ATOM 638 O O . GLU A 1 83 ? 13.916 -0.789 -9.328 1.00 89.12 83 GLU A O 1
ATOM 643 N N . ARG A 1 84 ? 13.756 1.096 -10.547 1.00 90.81 84 ARG A N 1
ATOM 644 C CA . ARG A 1 84 ? 12.640 1.666 -9.781 1.00 90.81 84 ARG A CA 1
ATOM 645 C C . ARG A 1 84 ? 11.347 0.878 -9.990 1.00 90.81 84 ARG A C 1
ATOM 647 O O . ARG A 1 84 ? 11.088 0.336 -11.068 1.00 90.81 84 ARG A O 1
ATOM 654 N N . PHE A 1 85 ? 10.485 0.889 -8.985 1.00 93.00 85 PHE A N 1
ATOM 655 C CA . PHE A 1 85 ? 9.214 0.176 -9.046 1.00 93.00 85 PHE A CA 1
ATOM 656 C C . PHE A 1 85 ? 8.174 0.777 -8.111 1.00 93.00 85 PHE A C 1
ATOM 658 O O . PHE A 1 85 ? 8.508 1.324 -7.061 1.00 93.00 85 PHE A O 1
ATOM 665 N N . ILE A 1 86 ? 6.912 0.630 -8.494 1.00 95.25 86 ILE A N 1
ATOM 666 C CA . ILE A 1 86 ? 5.752 0.859 -7.640 1.00 95.25 86 ILE A CA 1
ATOM 667 C C . ILE A 1 86 ? 5.256 -0.496 -7.143 1.00 95.25 86 ILE A C 1
ATOM 669 O O . ILE A 1 86 ? 5.133 -1.428 -7.938 1.00 95.25 86 ILE A O 1
ATOM 673 N N . GLN A 1 87 ? 4.959 -0.599 -5.853 1.00 94.81 87 GLN A N 1
ATOM 674 C CA . GLN A 1 87 ? 4.329 -1.771 -5.248 1.00 94.81 87 GLN A CA 1
ATOM 675 C C . GLN A 1 87 ? 2.962 -1.403 -4.676 1.00 94.81 87 GLN A C 1
ATOM 677 O O . GLN A 1 87 ? 2.874 -0.474 -3.869 1.00 94.81 87 GLN A O 1
ATOM 682 N N . THR A 1 88 ? 1.931 -2.175 -5.025 1.00 95.31 88 THR A N 1
ATOM 683 C CA . THR A 1 88 ? 0.643 -2.146 -4.322 1.00 95.31 88 THR A CA 1
ATOM 684 C C . THR A 1 88 ? 0.757 -2.823 -2.961 1.00 95.31 88 THR A C 1
ATOM 686 O O . THR A 1 88 ? 1.200 -3.966 -2.842 1.00 95.31 88 THR A O 1
ATOM 689 N N . ILE A 1 89 ? 0.308 -2.135 -1.925 1.00 94.19 89 ILE A N 1
ATOM 690 C CA . ILE A 1 89 ? 0.175 -2.628 -0.565 1.00 94.19 89 ILE A CA 1
ATOM 691 C C . ILE A 1 89 ? -1.309 -2.664 -0.236 1.00 94.19 89 ILE A C 1
ATOM 693 O O . ILE A 1 89 ? -1.947 -1.619 -0.122 1.00 94.19 89 ILE A O 1
ATOM 697 N N . LYS A 1 90 ? -1.845 -3.864 -0.029 1.00 93.94 90 LYS A N 1
ATOM 698 C CA . LYS A 1 90 ? -3.242 -4.044 0.357 1.00 93.94 90 LYS A CA 1
ATOM 699 C C . LYS A 1 90 ? -3.389 -4.086 1.879 1.00 93.94 90 LYS A C 1
ATOM 701 O O . LYS A 1 90 ? -2.855 -4.990 2.522 1.00 93.94 90 LYS A O 1
ATOM 706 N N . LEU A 1 91 ? -4.142 -3.141 2.438 1.00 94.50 91 LEU A N 1
ATOM 707 C CA . LEU A 1 91 ? -4.499 -3.082 3.856 1.00 94.50 91 LEU A CA 1
ATOM 708 C C . LEU A 1 91 ? -5.988 -3.394 4.044 1.00 94.50 91 LEU A C 1
ATOM 710 O O . LEU A 1 91 ? -6.836 -2.700 3.490 1.00 94.50 91 LEU A O 1
ATOM 714 N N . GLU A 1 92 ? -6.313 -4.385 4.872 1.00 96.25 92 GLU A N 1
ATOM 715 C CA . GLU A 1 92 ? -7.678 -4.618 5.360 1.00 96.25 92 GLU A CA 1
ATOM 716 C C . GLU A 1 92 ? -7.869 -3.834 6.666 1.00 96.25 92 GLU A C 1
ATOM 718 O O . GLU A 1 92 ? -7.267 -4.153 7.698 1.00 96.25 92 GLU A O 1
ATOM 723 N N . PHE A 1 93 ? -8.712 -2.805 6.626 1.00 96.19 93 PHE A N 1
ATOM 724 C CA . PHE A 1 93 ? -9.136 -2.048 7.799 1.00 96.19 93 PHE A CA 1
ATOM 725 C C . PHE A 1 93 ? -10.405 -2.661 8.381 1.00 96.19 93 PHE A C 1
ATOM 727 O O . PHE A 1 93 ? -11.411 -2.809 7.687 1.00 96.19 93 PHE A O 1
ATOM 734 N N . ILE A 1 94 ? -10.374 -2.991 9.668 1.00 95.00 94 ILE A N 1
ATOM 735 C CA . ILE A 1 94 ? -11.458 -3.676 10.372 1.00 95.00 94 ILE A CA 1
ATOM 736 C C . ILE A 1 94 ? -12.001 -2.741 11.446 1.00 95.00 94 ILE A C 1
ATOM 738 O O . ILE A 1 94 ? -11.251 -2.307 12.318 1.00 95.00 94 ILE A O 1
ATOM 742 N N . ASN A 1 95 ? -13.299 -2.447 11.401 1.00 94.50 95 ASN A N 1
ATOM 743 C CA . ASN A 1 95 ? -13.995 -1.712 12.452 1.00 94.50 95 ASN A CA 1
ATOM 744 C C . ASN A 1 95 ? -14.737 -2.687 13.363 1.00 94.50 95 ASN A C 1
ATOM 746 O O . ASN A 1 95 ? -15.669 -3.367 12.937 1.00 94.50 95 ASN A O 1
ATOM 750 N N . ASN A 1 96 ? -14.319 -2.729 14.623 1.00 90.00 96 ASN A N 1
ATOM 751 C CA . ASN A 1 96 ? -14.827 -3.646 15.640 1.00 90.00 96 ASN A CA 1
ATOM 752 C C . ASN A 1 96 ? -15.965 -3.047 16.488 1.00 90.00 96 ASN A C 1
ATOM 754 O O . ASN A 1 96 ? -16.338 -3.632 17.507 1.00 90.00 96 ASN A O 1
ATOM 758 N N . ILE A 1 97 ? -16.486 -1.870 16.123 1.00 88.31 97 ILE A N 1
ATOM 759 C CA . ILE A 1 97 ? -17.589 -1.211 16.831 1.00 88.31 97 ILE A CA 1
ATOM 760 C C . ILE A 1 97 ? -18.772 -0.931 15.901 1.00 88.31 97 ILE A C 1
ATOM 762 O O . ILE A 1 97 ? -18.611 -0.793 14.695 1.00 88.31 97 ILE A O 1
ATOM 766 N N . ASP A 1 98 ? -19.967 -0.777 16.476 1.00 90.25 98 ASP A N 1
ATOM 767 C CA . ASP A 1 98 ? -21.204 -0.501 15.726 1.00 90.25 98 ASP A CA 1
ATOM 768 C C . ASP A 1 98 ? -21.210 0.860 15.004 1.00 90.25 98 ASP A C 1
ATOM 770 O O . ASP A 1 98 ? -22.052 1.097 14.141 1.00 90.25 98 ASP A O 1
ATOM 774 N N . GLU A 1 99 ? -20.334 1.787 15.394 1.00 90.19 99 GLU A N 1
ATOM 775 C CA . GLU A 1 99 ? -20.318 3.150 14.866 1.00 90.19 99 GLU A CA 1
ATOM 776 C C . GLU A 1 99 ? -19.429 3.272 13.625 1.00 90.19 99 GLU A C 1
ATOM 778 O O . GLU A 1 99 ? -18.319 2.744 13.596 1.00 90.19 99 GLU A O 1
ATOM 783 N N . ASP A 1 100 ? -19.885 4.036 12.632 1.00 94.44 100 ASP A N 1
ATOM 784 C CA . ASP A 1 100 ? -19.063 4.447 11.496 1.00 94.44 100 ASP A CA 1
ATOM 785 C C . ASP A 1 100 ? -17.875 5.319 11.952 1.00 94.44 100 ASP A C 1
ATOM 787 O O . ASP A 1 100 ? -18.016 6.242 12.761 1.00 94.44 100 ASP A O 1
ATOM 791 N N . LEU A 1 101 ? -16.696 5.064 11.387 1.00 93.56 101 LEU A N 1
ATOM 792 C CA . LEU A 1 101 ? -15.458 5.774 11.687 1.00 93.56 101 LEU A CA 1
ATOM 793 C C . LEU A 1 101 ? -14.945 6.509 10.452 1.00 93.56 101 LEU A C 1
ATOM 795 O O . LEU A 1 101 ? -14.733 5.904 9.407 1.00 93.56 101 LEU A O 1
ATOM 799 N N . ASN A 1 102 ? -14.668 7.805 10.593 1.00 96.31 102 ASN A N 1
ATOM 800 C CA . ASN A 1 102 ? -13.787 8.494 9.653 1.00 96.31 102 ASN A CA 1
ATOM 801 C C . ASN A 1 102 ? -12.345 8.121 9.994 1.00 96.31 102 ASN A C 1
ATOM 803 O O . ASN A 1 102 ? -11.893 8.365 11.119 1.00 96.31 102 ASN A O 1
ATOM 807 N N . VAL A 1 103 ? -11.651 7.531 9.027 1.00 96.12 103 VAL A N 1
ATOM 808 C CA . VAL A 1 103 ? -10.262 7.098 9.149 1.00 96.12 103 VAL A CA 1
ATOM 809 C C . VAL A 1 103 ? -9.414 8.001 8.268 1.00 96.12 103 VAL A C 1
ATOM 811 O O . VAL A 1 103 ? -9.677 8.121 7.075 1.00 96.12 103 VAL A O 1
ATOM 814 N N . ASN A 1 104 ? -8.407 8.636 8.862 1.00 96.56 104 ASN A N 1
ATOM 815 C CA . ASN A 1 104 ? -7.381 9.366 8.124 1.00 96.56 104 ASN A CA 1
ATOM 816 C C . ASN A 1 104 ? -6.085 8.583 8.225 1.00 96.56 104 ASN A C 1
ATOM 818 O O . ASN A 1 104 ? -5.636 8.278 9.328 1.00 96.56 104 ASN A O 1
ATOM 822 N N . THR A 1 105 ? -5.474 8.273 7.098 1.00 95.94 105 THR A N 1
ATOM 823 C CA . THR A 1 105 ? -4.252 7.478 7.064 1.00 95.94 105 THR A CA 1
ATOM 824 C C . THR A 1 105 ? -3.073 8.321 6.647 1.00 95.94 105 THR A C 1
ATOM 826 O O . THR A 1 105 ? -3.218 9.254 5.855 1.00 95.94 105 THR A O 1
ATOM 829 N N . ARG A 1 106 ? -1.890 7.969 7.143 1.00 96.50 106 ARG A N 1
ATOM 830 C CA . ARG A 1 106 ? -0.636 8.584 6.729 1.00 96.50 106 ARG A CA 1
ATOM 831 C C . ARG A 1 106 ? 0.495 7.571 6.659 1.00 96.50 106 ARG A C 1
ATOM 833 O O . ARG A 1 106 ? 0.635 6.760 7.569 1.00 96.50 106 ARG A O 1
ATOM 840 N N . ILE A 1 107 ? 1.310 7.663 5.613 1.00 95.62 107 ILE A N 1
ATOM 841 C CA . ILE A 1 107 ? 2.469 6.795 5.388 1.00 95.62 107 ILE A CA 1
ATOM 842 C C . ILE A 1 107 ? 3.761 7.552 5.694 1.00 95.62 107 ILE A C 1
ATOM 844 O O . ILE A 1 107 ? 3.955 8.692 5.261 1.00 95.62 107 ILE A O 1
ATOM 848 N N . TYR A 1 108 ? 4.670 6.886 6.398 1.00 95.06 108 TYR A N 1
ATOM 849 C CA . TYR A 1 108 ? 6.020 7.354 6.682 1.00 95.06 108 TYR A CA 1
ATOM 850 C C . TYR A 1 108 ? 7.037 6.297 6.267 1.00 95.06 108 TYR A C 1
ATOM 852 O O . TYR A 1 108 ? 6.846 5.114 6.527 1.00 95.06 108 TYR A O 1
ATOM 860 N N . CYS A 1 109 ? 8.153 6.717 5.676 1.00 95.31 109 CYS A N 1
ATOM 861 C CA . CYS A 1 109 ? 9.325 5.859 5.540 1.00 95.31 109 CYS A CA 1
ATOM 862 C C . CYS A 1 109 ? 10.219 6.052 6.762 1.00 95.31 109 CYS A C 1
ATOM 864 O O . CYS A 1 109 ? 10.699 7.159 7.015 1.00 95.31 109 CYS A O 1
ATOM 866 N N . LEU A 1 110 ? 10.430 4.978 7.518 1.00 95.62 110 LEU A N 1
ATOM 867 C CA . LEU A 1 110 ? 11.297 4.972 8.694 1.00 95.62 110 LEU A CA 1
ATOM 868 C C . LEU A 1 110 ? 12.765 4.719 8.324 1.00 95.62 110 LEU A C 1
ATOM 870 O O . LEU A 1 110 ? 13.664 5.034 9.105 1.00 95.62 110 LEU A O 1
ATOM 874 N N . THR A 1 111 ? 13.022 4.157 7.140 1.00 93.75 111 THR A N 1
ATOM 875 C CA . THR A 1 111 ? 14.382 3.877 6.672 1.00 93.75 111 THR A CA 1
ATOM 876 C C . THR A 1 111 ? 15.020 5.138 6.075 1.00 93.75 111 THR A C 1
ATOM 878 O O . THR A 1 111 ? 14.473 5.730 5.143 1.00 93.75 111 THR A O 1
ATOM 881 N N . PRO A 1 112 ? 16.200 5.565 6.561 1.00 91.19 112 PRO A N 1
ATOM 882 C CA . PRO A 1 112 ? 16.881 6.742 6.035 1.00 91.19 112 PRO A CA 1
ATOM 883 C C . PRO A 1 112 ? 17.459 6.494 4.634 1.00 91.19 112 PRO A C 1
ATOM 885 O O . PRO A 1 112 ? 17.775 5.364 4.267 1.00 91.19 112 PRO A O 1
ATOM 888 N N . ASN A 1 113 ? 17.699 7.578 3.889 1.00 89.94 113 ASN A N 1
ATOM 889 C CA . ASN A 1 113 ? 18.345 7.566 2.566 1.00 89.94 113 ASN A CA 1
ATOM 890 C C . ASN A 1 113 ? 17.613 6.728 1.501 1.00 89.94 113 ASN A C 1
ATOM 892 O O . ASN A 1 113 ? 18.248 6.157 0.617 1.00 89.94 113 ASN A O 1
ATOM 896 N N . VAL A 1 114 ? 16.284 6.676 1.579 1.00 91.88 114 VAL A N 1
ATOM 897 C CA . VAL A 1 114 ? 15.419 6.092 0.549 1.00 91.88 114 VAL A CA 1
ATOM 898 C C . VAL A 1 114 ? 14.709 7.225 -0.189 1.00 91.88 114 VAL A C 1
ATOM 900 O O . VAL A 1 114 ? 14.065 8.063 0.444 1.00 91.88 114 VAL A O 1
ATOM 903 N N . SER A 1 115 ? 14.809 7.264 -1.519 1.00 93.12 115 SER A N 1
ATOM 904 C CA . SER A 1 115 ? 13.939 8.104 -2.353 1.00 93.12 115 SER A CA 1
ATOM 905 C C . SER A 1 115 ? 12.673 7.317 -2.659 1.00 93.12 115 SER A C 1
ATOM 907 O O . SER A 1 115 ? 12.738 6.258 -3.288 1.00 93.12 115 SER A O 1
ATOM 909 N N . TRP A 1 116 ? 11.536 7.822 -2.191 1.00 93.62 116 TRP A N 1
ATOM 910 C CA . TRP A 1 116 ? 10.239 7.174 -2.329 1.00 93.62 116 TRP A CA 1
ATOM 911 C C . TRP A 1 116 ? 9.119 8.202 -2.505 1.00 93.62 116 TRP A C 1
ATOM 913 O O . TRP A 1 116 ? 9.308 9.384 -2.206 1.00 93.62 116 TRP A O 1
ATOM 923 N N . ALA A 1 117 ? 7.960 7.731 -2.955 1.00 94.88 117 ALA A N 1
ATOM 924 C CA . ALA A 1 117 ? 6.703 8.471 -2.921 1.00 94.88 117 ALA A CA 1
ATOM 925 C C . ALA A 1 117 ? 5.536 7.504 -2.683 1.00 94.88 117 ALA A C 1
ATOM 927 O O . ALA A 1 117 ? 5.557 6.381 -3.185 1.00 94.88 117 ALA A O 1
ATOM 928 N N . SER A 1 118 ? 4.529 7.938 -1.927 1.00 95.12 118 SER A N 1
ATOM 929 C CA . SER A 1 118 ? 3.200 7.318 -1.986 1.00 95.12 118 SER A CA 1
ATOM 930 C C . SER A 1 118 ? 2.508 7.891 -3.211 1.00 95.12 118 SER A C 1
ATOM 932 O O . SER A 1 118 ? 2.505 9.106 -3.347 1.00 95.12 118 SER A O 1
ATOM 934 N N . VAL A 1 119 ? 1.984 7.077 -4.112 1.00 95.75 119 VAL A N 1
ATOM 935 C CA . VAL A 1 119 ? 1.357 7.536 -5.359 1.00 95.75 119 VAL A CA 1
ATOM 936 C C . VAL A 1 119 ? -0.073 7.024 -5.440 1.00 95.75 119 VAL A C 1
ATOM 938 O O . VAL A 1 119 ? -0.426 6.086 -4.733 1.00 95.75 119 VAL A O 1
ATOM 941 N N . ASN A 1 120 ? -0.875 7.615 -6.320 1.00 95.19 120 ASN A N 1
ATOM 942 C CA . ASN A 1 120 ? -2.245 7.182 -6.563 1.00 95.19 120 ASN A CA 1
ATOM 943 C C . ASN A 1 120 ? -2.344 6.504 -7.929 1.00 95.19 120 ASN A C 1
ATOM 945 O O . ASN A 1 120 ? -1.822 7.014 -8.923 1.00 95.19 120 ASN A O 1
ATOM 949 N N . ILE A 1 121 ? -3.013 5.355 -7.982 1.00 95.81 121 ILE A N 1
ATOM 950 C CA . ILE A 1 121 ? -3.298 4.630 -9.218 1.00 95.81 121 ILE A CA 1
ATOM 951 C C . ILE A 1 121 ? -4.803 4.385 -9.290 1.00 95.81 121 ILE A C 1
ATOM 953 O O . ILE A 1 121 ? -5.403 3.859 -8.359 1.00 95.81 121 ILE A O 1
ATOM 957 N N . ASP A 1 122 ? -5.416 4.767 -10.408 1.00 94.81 122 ASP A N 1
ATOM 958 C CA . ASP A 1 122 ? -6.797 4.410 -10.714 1.00 94.81 122 ASP A CA 1
ATOM 959 C C . ASP A 1 122 ? -6.839 3.026 -11.376 1.00 94.81 122 ASP A C 1
ATOM 961 O O . ASP A 1 122 ? -6.685 2.880 -12.598 1.00 94.81 122 ASP A O 1
ATOM 965 N N . ASP A 1 123 ? -7.066 2.005 -10.547 1.00 90.31 123 ASP A N 1
ATOM 966 C CA . ASP A 1 123 ? -7.212 0.604 -10.962 1.00 90.31 123 ASP A CA 1
ATOM 967 C C . ASP A 1 123 ? -8.374 0.408 -11.960 1.00 90.31 123 ASP A C 1
ATOM 969 O O . ASP A 1 123 ? -8.357 -0.513 -12.782 1.00 90.31 123 ASP A O 1
ATOM 973 N N . SER A 1 124 ? -9.386 1.287 -11.941 1.00 91.94 124 SER A N 1
ATOM 974 C CA . SER A 1 124 ? -10.543 1.200 -12.843 1.00 91.94 124 SER A CA 1
ATOM 975 C C . SER A 1 124 ? -10.248 1.713 -14.259 1.00 91.94 124 SER A C 1
ATOM 977 O O . SER A 1 124 ? -11.007 1.436 -15.193 1.00 91.94 124 SER A O 1
ATOM 979 N N . SER A 1 125 ? -9.119 2.405 -14.441 1.00 92.62 125 SER A N 1
ATOM 980 C CA . SER A 1 125 ? -8.734 3.077 -15.684 1.00 92.62 125 SER A CA 1
ATOM 981 C C . SER A 1 125 ? -7.375 2.595 -16.201 1.00 92.62 125 SER A C 1
ATOM 983 O O . SER A 1 125 ? -6.467 3.378 -16.471 1.00 92.62 125 SER A O 1
ATOM 985 N N . ASN A 1 126 ? -7.229 1.275 -16.377 1.00 91.88 126 ASN A N 1
ATOM 986 C CA . ASN A 1 126 ? -5.985 0.635 -16.838 1.00 91.88 126 ASN A CA 1
ATOM 987 C C . ASN A 1 126 ? -4.759 0.998 -15.978 1.00 91.88 126 ASN A C 1
ATOM 989 O O . ASN A 1 126 ? -3.666 1.195 -16.520 1.00 91.88 126 ASN A O 1
ATOM 993 N N . ASN A 1 127 ? -4.944 1.090 -14.659 1.00 94.88 127 ASN A N 1
ATOM 994 C CA . ASN A 1 127 ? -3.904 1.488 -13.713 1.00 94.88 127 ASN A CA 1
ATOM 995 C C . ASN A 1 127 ? -3.298 2.852 -14.091 1.00 94.88 127 ASN A C 1
ATOM 997 O O . ASN A 1 127 ? -2.092 2.972 -14.324 1.00 94.88 127 ASN A O 1
ATOM 1001 N N . LEU A 1 128 ? -4.144 3.871 -14.246 1.00 96.56 128 LEU A N 1
ATOM 1002 C CA . LEU A 1 128 ? -3.711 5.230 -14.571 1.00 96.56 128 LEU A CA 1
ATOM 1003 C C . LEU A 1 128 ? -3.019 5.857 -13.359 1.00 96.56 128 LEU A C 1
ATOM 1005 O O . LEU A 1 128 ? -3.606 5.922 -12.285 1.00 96.56 128 LEU A O 1
ATOM 1009 N N . LEU A 1 129 ? -1.796 6.353 -13.540 1.00 96.31 129 LEU A N 1
ATOM 1010 C CA . LEU A 1 129 ? -1.092 7.112 -12.511 1.00 96.31 129 LEU A CA 1
ATOM 1011 C C . LEU A 1 129 ? -1.746 8.485 -12.345 1.00 96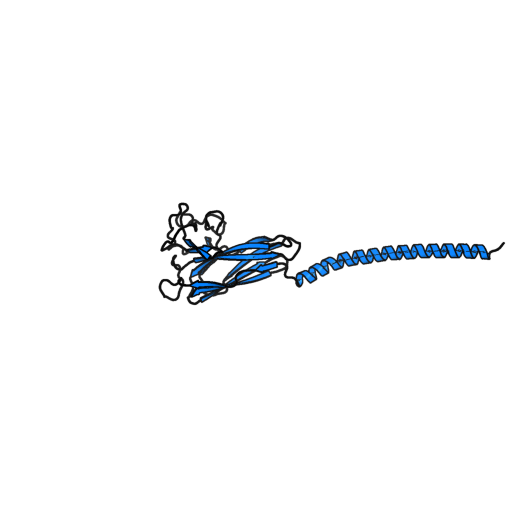.31 129 LEU A C 1
ATOM 1013 O O . LEU A 1 129 ? -1.922 9.220 -13.324 1.00 96.31 129 LEU A O 1
ATOM 1017 N N . LEU A 1 130 ? -2.059 8.833 -11.106 1.00 96.00 130 LEU A N 1
ATOM 1018 C CA . LEU A 1 130 ? -2.613 10.123 -10.730 1.00 96.00 130 LEU A CA 1
ATOM 1019 C C . LEU A 1 130 ? -1.560 10.967 -10.011 1.00 96.00 130 LEU A C 1
ATOM 1021 O O . LEU A 1 130 ? -0.658 10.449 -9.348 1.00 96.00 130 LEU A O 1
ATOM 1025 N N . ASP A 1 131 ? -1.681 12.278 -10.167 1.00 94.25 131 ASP A N 1
ATOM 1026 C CA . ASP A 1 131 ? -0.972 13.241 -9.340 1.00 94.25 131 ASP A CA 1
ATOM 1027 C C . ASP A 1 131 ? -1.641 13.402 -7.963 1.00 94.25 131 ASP A C 1
ATOM 1029 O O . ASP A 1 131 ? -2.666 12.788 -7.648 1.00 94.25 131 ASP A O 1
ATOM 1033 N N . ARG A 1 132 ? -1.041 14.250 -7.127 1.00 91.69 132 ARG A N 1
ATOM 1034 C CA . ARG A 1 132 ? -1.510 14.553 -5.771 1.00 91.69 132 ARG A CA 1
ATOM 1035 C C . ARG A 1 132 ? -2.888 15.182 -5.697 1.00 91.69 132 ARG A C 1
ATOM 1037 O O . ARG A 1 132 ? -3.542 15.071 -4.663 1.00 91.69 132 ARG A O 1
ATOM 1044 N N . ASP A 1 133 ? -3.327 15.810 -6.774 1.00 92.88 133 ASP A N 1
ATOM 1045 C CA . ASP A 1 133 ? -4.627 16.458 -6.846 1.00 92.88 133 ASP A CA 1
ATOM 1046 C C . ASP A 1 133 ? -5.657 15.550 -7.558 1.00 92.88 133 ASP A C 1
ATOM 1048 O O . ASP A 1 133 ? -6.693 16.035 -8.012 1.00 92.88 133 ASP A O 1
ATOM 1052 N N . GLU A 1 134 ? -5.368 14.241 -7.647 1.00 92.81 134 GLU A N 1
ATOM 1053 C CA . GLU A 1 134 ? -6.184 13.187 -8.272 1.00 92.81 134 GLU A CA 1
ATOM 1054 C C . GLU A 1 134 ? -6.403 13.357 -9.786 1.00 92.81 134 GLU A C 1
ATOM 1056 O O . GLU A 1 134 ? -7.304 12.749 -10.371 1.00 92.81 134 GLU A O 1
ATOM 1061 N N . ASN A 1 135 ? -5.565 14.148 -10.463 1.00 95.19 135 ASN A N 1
ATOM 1062 C CA . ASN A 1 135 ? -5.633 14.303 -11.915 1.00 95.19 135 ASN A CA 1
ATOM 1063 C C . ASN A 1 135 ? -4.700 13.306 -12.619 1.00 95.19 135 ASN A C 1
ATOM 1065 O O . ASN A 1 135 ? -3.690 12.894 -12.050 1.00 95.19 135 ASN A O 1
ATOM 1069 N N . PRO A 1 136 ? -4.977 12.931 -13.883 1.00 95.75 136 PRO A N 1
ATOM 1070 C CA . PRO A 1 136 ? -4.072 12.092 -14.664 1.00 95.75 136 PRO A CA 1
ATOM 1071 C C . PRO A 1 136 ? -2.661 12.686 -14.729 1.00 95.75 136 PRO A C 1
ATOM 1073 O O . PRO A 1 136 ? -2.467 13.790 -15.251 1.00 95.75 136 PRO A O 1
ATOM 1076 N N . TYR A 1 137 ? -1.665 11.940 -14.249 1.00 95.38 137 TYR A N 1
ATOM 1077 C CA . TYR A 1 137 ? -0.291 12.422 -14.194 1.00 95.38 137 TYR A CA 1
ATOM 1078 C C . TYR A 1 137 ? 0.272 12.620 -15.604 1.00 95.38 137 TYR A C 1
ATOM 1080 O O . TYR A 1 137 ? 0.371 11.678 -16.397 1.00 95.38 137 TYR A O 1
ATOM 1088 N N . ASN A 1 138 ? 0.653 13.858 -15.923 1.00 92.38 138 ASN A N 1
ATOM 1089 C CA . ASN A 1 138 ? 1.207 14.223 -17.221 1.00 92.38 138 ASN A CA 1
ATOM 1090 C C . ASN A 1 138 ? 2.736 14.163 -17.199 1.00 92.38 138 ASN A C 1
ATOM 1092 O O . ASN A 1 138 ? 3.408 15.054 -16.681 1.00 92.38 138 ASN A O 1
ATOM 1096 N N . TYR A 1 139 ? 3.285 13.139 -17.842 1.00 91.38 139 TYR A N 1
ATOM 1097 C CA . TYR A 1 139 ? 4.713 12.994 -18.057 1.00 91.38 139 TYR A CA 1
ATOM 1098 C C . TYR A 1 139 ? 5.069 13.337 -19.507 1.00 91.38 139 TYR A C 1
ATOM 1100 O O . TYR A 1 139 ? 4.749 12.606 -20.443 1.00 91.38 139 TYR A O 1
ATOM 1108 N N . SER A 1 140 ? 5.771 14.457 -19.705 1.00 88.88 140 SER A N 1
ATOM 1109 C CA . SER A 1 140 ? 6.262 14.903 -21.023 1.00 88.88 140 SER A CA 1
ATOM 1110 C C . SER A 1 140 ? 5.178 14.986 -22.116 1.00 88.88 140 SER A C 1
ATOM 1112 O O . SER A 1 140 ? 5.439 14.699 -23.284 1.00 88.88 140 SER A O 1
ATOM 1114 N N . GLY A 1 141 ? 3.955 15.384 -21.752 1.00 90.88 141 GLY A N 1
ATOM 1115 C CA . GLY A 1 141 ? 2.820 15.506 -22.674 1.00 90.88 141 GLY A CA 1
ATOM 1116 C C . GLY A 1 141 ? 1.990 14.229 -22.835 1.00 90.88 141 GLY A C 1
ATOM 1117 O O . GLY A 1 141 ? 1.069 14.217 -23.651 1.00 90.88 141 GLY A O 1
ATOM 1118 N N . GLN A 1 142 ? 2.295 13.164 -22.089 1.00 93.00 142 GLN A N 1
ATOM 1119 C CA . GLN A 1 142 ? 1.576 11.891 -22.131 1.00 93.00 142 GLN A CA 1
ATOM 1120 C C . GLN A 1 142 ? 1.111 11.492 -20.729 1.00 93.00 142 GLN A C 1
ATOM 1122 O O . GLN A 1 142 ? 1.839 11.661 -19.755 1.00 93.00 142 GLN A O 1
ATOM 1127 N N . TYR A 1 143 ? -0.097 10.937 -20.625 1.00 95.06 143 TYR A N 1
ATOM 1128 C CA . TYR A 1 143 ? -0.564 10.328 -19.381 1.00 95.06 143 TYR A CA 1
ATOM 1129 C C . TYR A 1 143 ? 0.032 8.934 -19.206 1.00 95.06 143 TYR A C 1
ATOM 1131 O O . TYR A 1 143 ? 0.209 8.205 -20.188 1.00 95.06 143 TYR A O 1
ATOM 1139 N N . VAL A 1 144 ? 0.342 8.585 -17.960 1.00 94.88 144 VAL A N 1
ATOM 1140 C CA . VAL A 1 144 ? 1.043 7.347 -17.610 1.00 94.88 144 VAL A CA 1
ATOM 1141 C C . VAL A 1 144 ? 0.048 6.283 -17.153 1.00 94.88 144 VAL A C 1
ATOM 1143 O O . VAL A 1 144 ? -0.647 6.471 -16.162 1.00 94.88 144 VAL A O 1
ATOM 1146 N N . TYR A 1 145 ? 0.011 5.151 -17.850 1.00 96.31 145 TYR A N 1
ATOM 1147 C CA . TYR A 1 145 ? -0.792 3.973 -17.509 1.00 96.31 145 TYR A CA 1
ATOM 1148 C C . TYR A 1 145 ? 0.123 2.786 -17.221 1.00 96.31 145 TYR A C 1
ATOM 1150 O O . TYR A 1 145 ? 1.192 2.687 -17.823 1.00 96.31 145 TYR A O 1
ATOM 1158 N N . PHE A 1 146 ? -0.303 1.840 -16.387 1.00 95.31 146 PHE A N 1
ATOM 1159 C CA . PHE A 1 146 ? 0.415 0.578 -16.171 1.00 95.31 146 PHE A CA 1
ATOM 1160 C C . PHE A 1 146 ? -0.348 -0.608 -16.757 1.00 95.31 146 PHE A C 1
ATOM 1162 O O . PHE A 1 146 ? -0.869 -1.470 -16.051 1.00 95.31 146 PHE A O 1
ATOM 1169 N N . ASN A 1 147 ? -0.388 -0.653 -18.086 1.00 90.31 147 ASN A N 1
ATOM 1170 C CA . ASN A 1 147 ? -0.989 -1.733 -18.872 1.00 90.31 147 ASN A CA 1
ATOM 1171 C C . ASN A 1 147 ? -0.044 -2.287 -19.957 1.00 90.31 147 ASN A C 1
ATOM 1173 O O . ASN A 1 147 ? -0.447 -3.145 -20.746 1.00 90.31 147 ASN A O 1
ATOM 1177 N N . GLY A 1 148 ? 1.199 -1.798 -20.009 1.00 77.00 148 GLY A N 1
ATOM 1178 C CA . GLY A 1 148 ? 2.188 -2.201 -21.000 1.00 77.00 148 GLY A CA 1
ATOM 1179 C C . GLY A 1 148 ? 2.764 -3.596 -20.749 1.00 77.00 148 GLY A C 1
ATOM 1180 O O . GLY A 1 148 ? 2.857 -4.067 -19.612 1.00 77.00 148 GLY A O 1
ATOM 1181 N N . THR A 1 149 ? 3.200 -4.244 -21.830 1.00 78.94 149 THR A N 1
ATOM 1182 C CA . THR A 1 149 ? 4.053 -5.442 -21.782 1.00 78.94 149 THR A CA 1
ATOM 1183 C C . THR A 1 149 ? 5.526 -5.061 -21.590 1.00 78.94 149 THR A C 1
ATOM 1185 O O . THR A 1 149 ? 5.881 -3.898 -21.757 1.00 78.94 149 THR A O 1
ATOM 1188 N N . VAL A 1 150 ? 6.382 -6.045 -21.274 1.00 82.38 150 VAL A N 1
A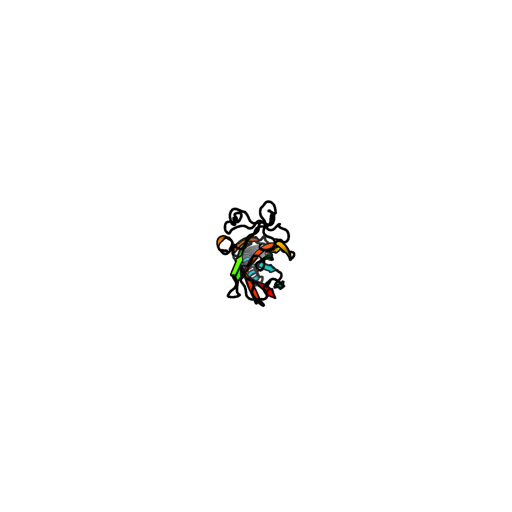TOM 1189 C CA . VAL A 1 150 ? 7.828 -5.884 -21.005 1.00 82.38 150 VAL A CA 1
ATOM 1190 C C . VAL A 1 150 ? 8.495 -4.826 -21.883 1.00 82.38 150 VAL A C 1
ATOM 1192 O O . VAL A 1 150 ? 8.528 -4.966 -23.105 1.00 82.38 150 VAL A O 1
ATOM 1195 N N . TYR A 1 151 ? 9.063 -3.795 -21.248 1.00 80.12 151 TYR A N 1
ATOM 1196 C CA . TYR A 1 151 ? 9.797 -2.739 -21.936 1.00 80.12 151 TYR A CA 1
ATOM 1197 C C . TYR A 1 151 ? 10.987 -2.232 -21.116 1.00 80.12 151 TYR A C 1
ATOM 1199 O O . TYR A 1 151 ? 10.862 -1.911 -19.934 1.00 80.12 151 TYR A O 1
ATOM 1207 N N . TYR A 1 152 ? 12.141 -2.150 -21.774 1.00 79.06 152 TYR A N 1
ATOM 1208 C CA . TYR A 1 152 ? 13.370 -1.580 -21.225 1.00 79.06 152 TYR A CA 1
ATOM 1209 C C . TYR A 1 152 ? 13.246 -0.053 -21.144 1.00 79.06 152 TYR A C 1
ATOM 1211 O O . TYR A 1 152 ? 12.690 0.570 -22.041 1.00 79.06 152 TYR A O 1
ATOM 1219 N N . SER A 1 153 ? 13.759 0.570 -20.083 1.00 87.62 153 SER A N 1
ATOM 1220 C CA . SER A 1 153 ? 13.608 2.012 -19.795 1.00 87.62 153 SER A CA 1
ATOM 1221 C C . SER A 1 153 ? 12.186 2.505 -19.449 1.00 87.62 153 SER A C 1
ATOM 1223 O O . SER A 1 153 ? 11.889 3.690 -19.614 1.00 87.62 153 SER A O 1
ATOM 1225 N N . SER A 1 154 ? 11.307 1.639 -18.935 1.00 90.44 154 SER A N 1
ATOM 1226 C CA . SER A 1 154 ? 9.984 2.023 -18.415 1.00 90.44 154 SER A CA 1
ATOM 1227 C C . SER A 1 154 ? 9.826 1.646 -16.942 1.00 90.44 154 SER A C 1
ATOM 1229 O O . SER A 1 154 ? 10.287 0.587 -16.519 1.00 90.44 154 SER A O 1
ATOM 1231 N N . MET A 1 155 ? 9.191 2.530 -16.170 1.00 91.50 155 MET A N 1
ATOM 1232 C CA . MET A 1 155 ? 8.886 2.325 -14.757 1.00 91.50 155 MET A CA 1
ATOM 1233 C C . MET A 1 155 ? 7.974 1.110 -14.578 1.00 91.50 155 MET A C 1
ATOM 1235 O O . MET A 1 155 ? 7.019 0.907 -15.332 1.00 91.50 155 MET A O 1
ATOM 1239 N N . LYS A 1 156 ? 8.277 0.324 -13.546 1.00 93.25 156 LYS A N 1
ATOM 1240 C CA . LYS A 1 156 ? 7.577 -0.913 -13.203 1.00 93.25 156 LYS A CA 1
ATOM 1241 C C . LYS A 1 156 ? 6.466 -0.670 -12.186 1.00 93.25 156 LYS A C 1
ATOM 1243 O O . LYS A 1 156 ? 6.621 0.155 -11.286 1.00 93.25 156 LYS A O 1
ATOM 1248 N N . PHE A 1 157 ? 5.400 -1.451 -12.288 1.00 94.12 157 PHE A N 1
ATOM 1249 C CA . PHE A 1 157 ? 4.315 -1.514 -11.314 1.00 94.12 157 PHE A CA 1
ATOM 1250 C C . PHE A 1 157 ? 3.991 -2.972 -10.993 1.00 94.12 157 PHE A C 1
ATOM 1252 O O . PHE A 1 157 ? 3.758 -3.760 -11.907 1.00 94.12 157 PHE A O 1
ATOM 1259 N N . TYR A 1 158 ? 3.990 -3.325 -9.713 1.00 92.62 158 TYR A N 1
ATOM 1260 C CA . TYR A 1 158 ? 3.534 -4.614 -9.210 1.00 92.62 158 TYR A CA 1
ATOM 1261 C C . TYR A 1 158 ? 2.175 -4.436 -8.537 1.00 92.62 158 TYR A C 1
ATOM 1263 O O . TYR A 1 158 ? 2.074 -3.691 -7.559 1.00 92.62 158 TYR A O 1
ATOM 1271 N N . ASP A 1 159 ? 1.157 -5.125 -9.054 1.00 92.12 159 ASP A N 1
ATOM 1272 C CA . ASP A 1 159 ? -0.188 -5.106 -8.473 1.00 92.12 159 ASP A CA 1
ATOM 1273 C C . ASP A 1 159 ? -0.267 -5.887 -7.145 1.00 92.12 159 ASP A C 1
ATOM 1275 O O . ASP A 1 159 ? 0.720 -6.457 -6.660 1.00 92.12 159 ASP A O 1
ATOM 1279 N N . GLU A 1 160 ? -1.453 -5.931 -6.536 1.00 88.75 160 GLU A N 1
ATOM 1280 C CA . GLU A 1 160 ? -1.698 -6.625 -5.267 1.00 88.75 160 GLU A CA 1
ATOM 1281 C C . GLU A 1 160 ? -1.489 -8.147 -5.342 1.00 88.75 160 GLU A C 1
ATOM 1283 O O . GLU A 1 160 ? -1.314 -8.802 -4.314 1.00 88.75 160 GLU A O 1
ATOM 1288 N N . ASN A 1 161 ? -1.479 -8.713 -6.552 1.00 86.88 161 ASN A N 1
ATOM 1289 C CA . ASN A 1 161 ? -1.232 -10.130 -6.811 1.00 86.88 161 ASN A CA 1
ATOM 1290 C C . ASN A 1 161 ? 0.233 -10.399 -7.210 1.00 86.88 161 ASN A C 1
ATOM 1292 O O . ASN A 1 161 ? 0.589 -11.540 -7.517 1.00 86.88 161 ASN A O 1
ATOM 1296 N N . GLY A 1 162 ? 1.083 -9.366 -7.225 1.00 85.25 162 GLY A N 1
ATOM 1297 C CA . GLY A 1 162 ? 2.485 -9.445 -7.636 1.00 85.25 162 GLY A CA 1
ATOM 1298 C C . GLY A 1 162 ? 2.690 -9.501 -9.152 1.00 85.25 162 GLY A C 1
ATOM 1299 O O . GLY A 1 162 ? 3.785 -9.834 -9.617 1.00 85.25 162 GLY A O 1
ATOM 1300 N N . LYS A 1 163 ? 1.663 -9.196 -9.952 1.00 89.81 163 LYS A N 1
ATOM 1301 C CA . LYS A 1 163 ? 1.786 -9.133 -11.408 1.00 89.81 163 LYS A CA 1
ATOM 1302 C C . LYS A 1 163 ? 2.486 -7.842 -11.814 1.00 89.81 163 LYS A C 1
ATOM 1304 O O . LYS A 1 163 ? 2.118 -6.753 -11.390 1.00 89.81 163 LYS A O 1
ATOM 1309 N N . LEU A 1 164 ? 3.478 -7.988 -12.688 1.00 90.88 164 LEU A N 1
ATOM 1310 C CA . LEU A 1 164 ? 4.283 -6.888 -13.200 1.00 90.88 164 LEU A CA 1
ATOM 1311 C C . LEU A 1 164 ? 3.655 -6.248 -14.446 1.00 90.88 164 LEU A C 1
ATOM 1313 O O . LEU A 1 164 ? 3.353 -6.930 -15.430 1.00 90.88 164 LEU A O 1
ATOM 1317 N N . PHE A 1 165 ? 3.564 -4.925 -14.419 1.00 92.88 165 PHE A N 1
ATOM 1318 C CA . PHE A 1 165 ? 3.185 -4.046 -15.515 1.00 92.88 165 PHE A CA 1
ATOM 1319 C C . PHE A 1 165 ? 4.268 -2.995 -15.765 1.00 92.88 165 PHE A C 1
ATOM 1321 O O . PHE A 1 165 ? 5.088 -2.688 -14.896 1.00 92.88 165 PHE A O 1
ATOM 1328 N N . TYR A 1 166 ? 4.245 -2.422 -16.966 1.00 94.25 166 TYR A N 1
ATOM 1329 C CA . TYR A 1 166 ? 5.179 -1.386 -17.399 1.00 94.25 166 TYR A CA 1
ATOM 1330 C C . TYR A 1 166 ? 4.417 -0.120 -17.775 1.00 94.25 166 TYR A C 1
ATOM 1332 O O . TYR A 1 166 ? 3.315 -0.199 -18.332 1.00 94.25 166 TYR A O 1
ATOM 1340 N N . ALA A 1 167 ? 5.018 1.036 -17.491 1.00 94.69 167 ALA A N 1
ATOM 1341 C CA . ALA A 1 167 ? 4.467 2.329 -17.863 1.00 94.69 167 ALA A CA 1
ATOM 1342 C C . ALA A 1 167 ? 4.311 2.448 -19.389 1.00 94.69 167 ALA A C 1
ATOM 1344 O O . ALA A 1 167 ? 5.234 2.166 -20.168 1.00 94.69 167 ALA A O 1
ATOM 1345 N N . ALA A 1 168 ? 3.132 2.893 -19.805 1.00 95.00 168 ALA A N 1
ATOM 1346 C CA . ALA A 1 168 ? 2.700 3.022 -21.185 1.00 95.00 168 ALA A CA 1
ATOM 1347 C C . ALA A 1 168 ? 1.817 4.264 -21.366 1.00 95.00 168 ALA A C 1
ATOM 1349 O O . ALA A 1 168 ? 1.258 4.807 -20.414 1.00 95.00 168 ALA A O 1
ATOM 1350 N N . ALA A 1 169 ? 1.699 4.718 -22.610 1.00 93.75 169 ALA A N 1
ATOM 1351 C CA . ALA A 1 169 ? 0.727 5.727 -23.007 1.00 93.75 169 ALA A CA 1
ATOM 1352 C C . ALA A 1 169 ? -0.683 5.114 -23.139 1.00 93.75 169 ALA A C 1
ATOM 1354 O O . ALA A 1 169 ? -0.855 3.896 -23.151 1.00 93.75 169 ALA A O 1
ATOM 1355 N N . SER A 1 170 ? -1.703 5.958 -23.322 1.00 91.38 170 SER A N 1
ATOM 1356 C CA . SER A 1 170 ? -3.116 5.540 -23.419 1.00 91.38 170 SER A CA 1
ATOM 1357 C C . SER A 1 170 ? -3.419 4.528 -24.531 1.00 91.38 170 SER A C 1
ATOM 1359 O O . SER A 1 170 ? -4.402 3.797 -24.452 1.00 91.38 170 SER A O 1
ATOM 1361 N N . ASN A 1 171 ? -2.583 4.464 -25.568 1.00 89.81 171 ASN A N 1
ATOM 1362 C CA . ASN A 1 171 ? -2.699 3.501 -26.661 1.00 89.81 171 ASN A CA 1
ATOM 1363 C C . ASN A 1 171 ? -1.943 2.179 -26.410 1.00 89.81 171 ASN A C 1
ATOM 1365 O O . ASN A 1 171 ? -1.860 1.357 -27.320 1.00 89.81 171 ASN A O 1
ATOM 1369 N N . GLY A 1 172 ? -1.375 1.985 -25.214 1.00 88.12 172 GLY A N 1
ATOM 1370 C CA . GLY A 1 172 ? -0.610 0.796 -24.827 1.00 88.12 172 GLY A CA 1
ATOM 1371 C C . GLY A 1 172 ? 0.845 0.783 -25.309 1.00 88.12 172 GLY A C 1
ATOM 1372 O O . GLY A 1 172 ? 1.572 -0.165 -25.016 1.00 88.12 172 GLY A O 1
ATOM 1373 N N . ASN A 1 173 ? 1.302 1.818 -26.025 1.00 90.88 173 ASN A N 1
ATOM 1374 C CA . ASN A 1 173 ? 2.712 1.929 -26.394 1.00 90.88 173 ASN A CA 1
ATOM 1375 C C . ASN A 1 173 ? 3.554 2.205 -25.154 1.00 90.88 173 ASN A C 1
ATOM 1377 O O . ASN A 1 173 ? 3.213 3.070 -24.348 1.00 90.88 173 ASN A O 1
ATOM 1381 N N . ALA A 1 174 ? 4.684 1.517 -25.038 1.00 91.81 174 ALA A N 1
ATOM 1382 C CA . ALA A 1 174 ? 5.573 1.704 -23.910 1.00 91.81 174 ALA A CA 1
ATOM 1383 C C . ALA A 1 174 ? 6.099 3.144 -23.811 1.00 91.81 174 ALA A C 1
ATOM 1385 O O . ALA A 1 174 ? 6.419 3.785 -24.818 1.00 91.81 174 ALA A O 1
ATOM 1386 N N . LEU A 1 175 ? 6.197 3.634 -22.577 1.00 91.88 175 LEU A N 1
ATOM 1387 C CA . LEU A 1 175 ? 6.617 4.989 -22.253 1.00 91.88 175 LEU A CA 1
ATOM 1388 C C . LEU A 1 175 ? 8.017 4.965 -21.633 1.00 91.88 175 LEU A C 1
ATOM 1390 O O . LEU A 1 175 ? 8.264 4.233 -20.680 1.00 91.88 175 LEU A O 1
ATOM 1394 N N . ASN A 1 176 ? 8.938 5.781 -22.151 1.00 90.75 176 ASN A N 1
ATOM 1395 C CA . ASN A 1 176 ? 10.269 5.921 -21.562 1.00 90.75 176 ASN A CA 1
ATOM 1396 C C . ASN A 1 176 ? 10.224 6.892 -20.374 1.00 90.75 176 ASN A C 1
ATOM 1398 O O . ASN A 1 176 ? 10.092 8.102 -20.564 1.00 90.75 176 ASN A O 1
ATOM 1402 N N . THR A 1 177 ? 10.390 6.378 -19.159 1.00 90.94 177 THR A N 1
ATOM 1403 C CA . THR A 1 177 ? 10.294 7.173 -17.924 1.00 90.94 177 THR A CA 1
ATOM 1404 C C . THR A 1 177 ? 11.658 7.547 -17.331 1.00 90.94 177 THR A C 1
ATOM 1406 O O . THR A 1 177 ? 11.735 7.887 -16.150 1.00 90.94 177 THR A O 1
ATOM 1409 N N . SER A 1 178 ? 12.752 7.496 -18.105 1.00 87.81 178 SER A N 1
ATOM 1410 C CA . SER A 1 178 ? 14.119 7.751 -17.604 1.00 87.81 178 SER A CA 1
ATOM 1411 C C . SER A 1 178 ? 14.311 9.124 -16.972 1.00 87.81 178 SER A C 1
ATOM 1413 O O . SER A 1 178 ? 15.112 9.262 -16.051 1.00 87.81 178 SER A O 1
ATOM 1415 N N . ASN A 1 179 ? 13.546 10.124 -17.413 1.00 85.00 179 ASN A N 1
ATOM 1416 C CA . ASN A 1 179 ? 13.655 11.498 -16.927 1.00 85.00 179 ASN A CA 1
ATOM 1417 C C . ASN A 1 179 ? 12.657 11.831 -15.810 1.00 85.00 179 ASN A C 1
ATOM 1419 O O . ASN A 1 179 ? 12.552 12.992 -15.417 1.00 85.00 179 ASN A O 1
ATOM 1423 N N . LEU A 1 180 ? 11.931 10.842 -15.276 1.00 86.94 180 LEU A N 1
ATOM 1424 C CA . LEU A 1 180 ? 11.116 11.039 -14.081 1.00 86.94 180 LEU A CA 1
ATOM 1425 C C . LEU A 1 180 ? 12.056 11.186 -12.876 1.00 86.94 180 LEU A C 1
ATOM 1427 O O . LEU A 1 180 ? 12.561 10.195 -12.355 1.00 86.94 180 LEU A O 1
ATOM 1431 N N . LEU A 1 181 ? 12.361 12.419 -12.485 1.00 82.00 181 LEU A N 1
ATOM 1432 C CA . LEU A 1 181 ? 13.291 12.721 -11.390 1.00 82.00 181 LEU A CA 1
ATOM 1433 C C . LEU A 1 181 ? 12.594 13.391 -10.210 1.00 82.00 181 LEU A C 1
ATOM 1435 O O . LEU A 1 181 ? 12.958 13.133 -9.065 1.00 82.00 181 LEU A O 1
ATOM 1439 N N . ASP A 1 182 ? 11.606 14.233 -10.499 1.00 83.75 182 ASP A N 1
ATOM 1440 C CA . ASP A 1 182 ? 10.803 14.909 -9.493 1.00 83.75 182 ASP A CA 1
ATOM 1441 C C . ASP A 1 182 ? 9.561 14.073 -9.168 1.00 83.75 182 ASP A C 1
ATOM 1443 O O . ASP A 1 182 ? 8.813 13.682 -10.064 1.00 83.75 182 ASP A O 1
ATOM 1447 N N . LEU A 1 183 ? 9.381 13.773 -7.883 1.00 88.62 183 LEU A N 1
ATOM 1448 C CA . LEU A 1 183 ? 8.265 12.981 -7.362 1.00 88.62 183 LEU A CA 1
ATOM 1449 C C . LEU A 1 183 ? 7.273 13.834 -6.562 1.00 88.62 183 LEU A C 1
ATOM 1451 O O . LEU A 1 183 ? 6.318 13.286 -6.017 1.00 88.62 183 LEU A O 1
ATOM 1455 N N . ILE A 1 184 ? 7.496 15.149 -6.440 1.00 89.50 184 ILE A N 1
ATOM 1456 C CA . ILE A 1 184 ? 6.6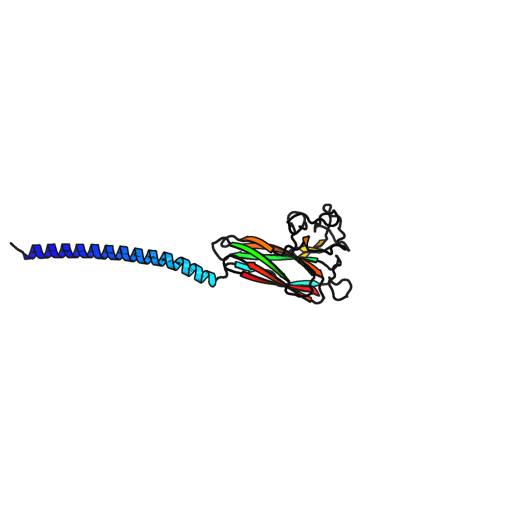84 16.032 -5.588 1.00 89.50 184 ILE A CA 1
ATOM 1457 C C . ILE A 1 184 ? 5.207 15.972 -5.980 1.00 89.50 184 ILE A C 1
ATOM 1459 O O . ILE A 1 184 ? 4.352 15.843 -5.103 1.00 89.50 184 ILE A O 1
ATOM 1463 N N . ASP A 1 185 ? 4.927 16.012 -7.282 1.00 88.94 185 ASP A N 1
ATOM 1464 C CA . ASP A 1 185 ? 3.562 15.986 -7.818 1.00 88.94 185 ASP A CA 1
ATOM 1465 C C . ASP A 1 185 ? 2.896 14.616 -7.676 1.00 88.94 185 ASP A C 1
ATOM 1467 O O . ASP A 1 185 ? 1.679 14.518 -7.743 1.00 88.94 185 ASP A O 1
ATOM 1471 N N . LEU A 1 186 ? 3.679 13.559 -7.456 1.00 90.81 186 LEU A N 1
ATOM 1472 C CA . LEU A 1 186 ? 3.173 12.203 -7.261 1.00 90.81 186 LEU A CA 1
ATOM 1473 C C . LEU A 1 186 ? 2.924 11.878 -5.788 1.00 90.81 186 LEU A C 1
ATOM 1475 O O . LEU A 1 186 ? 2.179 10.951 -5.499 1.00 90.81 186 LEU A O 1
ATOM 1479 N N . ASN A 1 187 ? 3.573 12.585 -4.857 1.00 91.88 187 ASN A N 1
ATOM 1480 C CA . ASN A 1 187 ? 3.615 12.171 -3.461 1.00 91.88 187 ASN A CA 1
ATOM 1481 C C . ASN A 1 187 ? 2.320 12.515 -2.698 1.00 91.88 187 ASN A C 1
ATOM 1483 O O . ASN A 1 187 ? 2.108 13.658 -2.281 1.00 91.88 187 ASN A O 1
ATOM 1487 N N . CYS A 1 188 ? 1.514 11.486 -2.442 1.00 90.75 188 CYS A N 1
ATOM 1488 C CA . CYS A 1 188 ? 0.214 11.488 -1.771 1.00 90.75 188 CYS A CA 1
ATOM 1489 C C . CYS A 1 188 ? 0.277 10.641 -0.488 1.00 90.75 188 CYS A C 1
ATOM 1491 O O . CYS A 1 188 ? -0.255 9.534 -0.438 1.00 90.75 188 CYS A O 1
ATOM 1493 N N . PRO A 1 189 ? 0.973 11.083 0.574 1.00 89.06 189 PRO A N 1
ATOM 1494 C CA . PRO A 1 189 ? 1.214 10.239 1.744 1.00 89.06 189 PRO A CA 1
ATOM 1495 C C . PRO A 1 189 ? -0.005 10.099 2.659 1.00 89.06 189 PRO A C 1
ATOM 1497 O O . PRO A 1 189 ? 0.130 9.515 3.732 1.00 89.06 189 PRO A O 1
ATOM 1500 N N . THR A 1 190 ? -1.149 10.688 2.310 1.00 93.06 190 THR A N 1
ATOM 1501 C CA . THR A 1 190 ? -2.340 10.744 3.155 1.00 93.06 190 THR A CA 1
ATOM 1502 C C . THR A 1 190 ? -3.585 10.383 2.376 1.00 93.06 190 THR A C 1
ATOM 1504 O O . THR A 1 190 ? -3.763 10.880 1.271 1.00 93.06 190 THR A O 1
ATOM 1507 N N . GLU A 1 191 ? -4.479 9.634 3.012 1.00 92.31 191 GLU A N 1
ATOM 1508 C CA . GLU A 1 191 ? -5.813 9.338 2.488 1.00 92.31 191 GLU A CA 1
ATOM 1509 C C . GLU A 1 191 ? -6.861 9.469 3.591 1.00 92.31 191 GLU A C 1
ATOM 1511 O O . GLU A 1 191 ? -6.546 9.566 4.784 1.00 92.31 191 GLU A O 1
ATOM 1516 N N . SER A 1 192 ? -8.131 9.525 3.201 1.00 94.25 192 SER A N 1
ATOM 1517 C CA . SER A 1 192 ? -9.249 9.620 4.133 1.00 94.25 192 SER A CA 1
ATOM 1518 C C . SER A 1 192 ? -10.449 8.860 3.594 1.00 94.25 192 SER A C 1
ATOM 1520 O O . SER A 1 192 ? -10.831 9.032 2.440 1.00 94.25 192 SER A O 1
ATOM 1522 N N . PHE A 1 193 ? -11.070 8.039 4.435 1.00 95.81 193 PHE A N 1
ATOM 1523 C CA . PHE A 1 193 ? -12.231 7.244 4.046 1.00 95.81 193 PHE A CA 1
ATOM 1524 C C . PHE A 1 193 ? -13.159 6.976 5.233 1.00 95.81 193 PHE A C 1
ATOM 1526 O O . PHE A 1 193 ? -12.803 7.146 6.402 1.00 95.81 193 PHE A O 1
ATOM 1533 N N . LEU A 1 194 ? -14.383 6.555 4.914 1.00 96.94 194 LEU A N 1
ATOM 1534 C CA . LEU A 1 194 ? -15.379 6.139 5.893 1.00 96.94 194 LEU A CA 1
ATOM 1535 C C . LEU A 1 194 ? -15.349 4.616 6.044 1.00 96.94 194 LEU A C 1
ATOM 1537 O O . LEU A 1 194 ? -15.596 3.888 5.083 1.00 96.94 194 LEU A O 1
ATOM 1541 N N . LEU A 1 195 ? -15.117 4.142 7.261 1.00 96.38 195 LEU A N 1
ATOM 1542 C CA . LEU A 1 195 ? -15.157 2.733 7.624 1.00 96.38 195 LEU A CA 1
ATOM 1543 C C . LEU A 1 195 ? -16.444 2.448 8.404 1.00 96.38 195 LEU A C 1
ATOM 1545 O O . LEU A 1 195 ? -16.640 2.962 9.506 1.00 96.38 195 LEU A O 1
ATOM 1549 N N . LYS A 1 196 ? -17.348 1.656 7.822 1.00 96.75 196 LYS A N 1
ATOM 1550 C CA . LYS A 1 196 ? -18.665 1.388 8.413 1.00 96.75 196 LYS A CA 1
ATOM 1551 C C . LYS A 1 196 ? -18.565 0.607 9.725 1.00 96.75 196 LYS A C 1
ATOM 1553 O O . LYS A 1 196 ? -17.585 -0.090 9.976 1.00 96.75 196 LYS A O 1
ATOM 1558 N N . GLY A 1 197 ? -19.570 0.757 10.584 1.00 93.50 197 GLY A N 1
ATOM 1559 C CA . GLY A 1 197 ? -19.669 -0.013 11.823 1.00 93.50 197 GLY A CA 1
ATOM 1560 C C . GLY A 1 197 ? -19.694 -1.524 11.569 1.00 93.50 197 GLY A C 1
ATOM 1561 O O . GLY A 1 197 ? -20.374 -1.984 10.650 1.00 93.50 197 GLY A O 1
ATOM 1562 N N . ASN A 1 198 ? -18.964 -2.297 12.379 1.00 91.62 198 ASN A N 1
ATOM 1563 C CA . ASN A 1 198 ? -18.808 -3.755 12.269 1.00 91.62 198 ASN A CA 1
ATOM 1564 C C . ASN A 1 198 ? -18.475 -4.240 10.850 1.00 91.62 198 ASN A C 1
ATOM 1566 O O . ASN A 1 198 ? -18.954 -5.291 10.411 1.00 91.62 198 ASN A O 1
ATOM 1570 N N . SER A 1 199 ? -17.699 -3.456 10.105 1.00 95.31 199 SER A N 1
ATOM 1571 C CA . SER A 1 199 ? -17.353 -3.761 8.724 1.00 95.31 199 SER A CA 1
ATOM 1572 C C . SER A 1 199 ? -15.855 -3.901 8.527 1.00 95.31 199 SER A C 1
ATOM 1574 O O . SER A 1 199 ? -15.039 -3.560 9.383 1.00 95.31 199 SER A O 1
ATOM 1576 N N . LYS A 1 200 ? -15.508 -4.350 7.325 1.00 95.44 200 LYS A N 1
ATOM 1577 C CA . LYS A 1 200 ? -14.149 -4.357 6.814 1.00 95.44 200 LYS A CA 1
ATOM 1578 C C . LYS A 1 200 ? -14.104 -3.610 5.492 1.00 95.44 200 LYS A C 1
ATOM 1580 O O . LYS A 1 200 ? -15.046 -3.732 4.707 1.00 95.44 200 LYS A O 1
ATOM 1585 N N . THR A 1 201 ? -13.022 -2.883 5.262 1.00 96.19 201 THR A N 1
ATOM 1586 C CA . THR A 1 201 ? -12.748 -2.214 3.991 1.00 96.19 201 THR A CA 1
ATOM 1587 C C . THR A 1 201 ? -11.296 -2.450 3.619 1.00 96.19 201 THR A C 1
ATOM 1589 O O . THR A 1 201 ? -10.401 -2.192 4.420 1.00 96.19 201 THR A O 1
ATOM 1592 N N . ASP A 1 202 ? -11.080 -2.911 2.395 1.00 94.75 202 ASP A N 1
ATOM 1593 C CA . ASP A 1 202 ? -9.751 -3.002 1.808 1.00 94.75 202 ASP A CA 1
ATOM 1594 C C . ASP A 1 202 ? -9.381 -1.660 1.172 1.00 94.75 202 ASP A C 1
ATOM 1596 O O . ASP A 1 202 ? -10.182 -1.092 0.428 1.00 94.75 202 ASP A O 1
ATOM 1600 N N . ILE A 1 203 ? -8.172 -1.177 1.447 1.00 93.69 203 ILE A N 1
ATOM 1601 C CA . ILE A 1 203 ? -7.582 0.012 0.824 1.00 93.69 203 ILE A CA 1
ATOM 1602 C C . ILE A 1 203 ? -6.216 -0.375 0.258 1.00 93.69 203 ILE A C 1
ATOM 1604 O O . ILE A 1 203 ? -5.427 -1.057 0.922 1.00 93.69 203 ILE A O 1
ATOM 1608 N N . ASN A 1 204 ? -5.945 0.062 -0.968 1.00 93.88 204 ASN A N 1
ATOM 1609 C CA . ASN A 1 204 ? -4.673 -0.146 -1.645 1.00 93.88 204 ASN A CA 1
ATOM 1610 C C . ASN A 1 204 ? -3.833 1.127 -1.540 1.00 93.88 204 ASN A C 1
ATOM 1612 O O . ASN A 1 204 ? -4.299 2.197 -1.908 1.00 93.88 204 ASN A O 1
ATOM 1616 N N . TYR A 1 205 ? -2.587 0.995 -1.095 1.00 95.06 205 TYR A N 1
ATOM 1617 C CA . TYR A 1 205 ? -1.580 2.049 -1.198 1.00 95.06 205 TYR A CA 1
ATOM 1618 C C . TYR A 1 205 ? -0.555 1.676 -2.248 1.00 95.06 205 TYR A C 1
ATOM 1620 O O . TYR A 1 205 ? -0.162 0.516 -2.341 1.00 95.06 205 TYR A O 1
ATOM 1628 N N . TYR A 1 206 ? -0.043 2.657 -2.977 1.00 95.94 206 TYR A N 1
ATOM 1629 C CA . TYR A 1 206 ? 0.978 2.424 -3.988 1.00 95.94 206 TYR A CA 1
ATOM 1630 C C . TYR A 1 206 ? 2.254 3.141 -3.574 1.00 95.94 206 TYR A C 1
ATOM 1632 O O . TYR A 1 206 ? 2.283 4.362 -3.441 1.00 95.94 206 TYR A O 1
ATOM 1640 N N . ILE A 1 207 ? 3.326 2.387 -3.343 1.00 95.62 207 ILE A N 1
ATOM 1641 C CA . ILE A 1 207 ? 4.611 2.956 -2.929 1.00 95.62 207 ILE A CA 1
ATOM 1642 C C . ILE A 1 207 ? 5.610 2.832 -4.069 1.00 95.62 207 ILE A C 1
ATOM 1644 O O . ILE A 1 207 ? 5.989 1.728 -4.454 1.00 95.62 207 ILE A O 1
ATOM 1648 N N . LEU A 1 208 ? 6.070 3.976 -4.572 1.00 95.12 208 LEU A N 1
ATOM 1649 C CA . LEU A 1 208 ? 7.197 4.081 -5.488 1.00 95.12 208 LEU A CA 1
ATOM 1650 C C . LEU A 1 208 ? 8.509 4.046 -4.700 1.00 95.12 208 LEU A C 1
ATOM 1652 O O . LEU A 1 208 ? 8.770 4.940 -3.896 1.00 95.12 208 LEU A O 1
ATOM 1656 N N . ILE A 1 209 ? 9.371 3.074 -4.996 1.00 93.75 209 ILE A N 1
ATOM 1657 C CA . ILE A 1 209 ? 10.780 3.062 -4.593 1.00 93.75 209 ILE A CA 1
ATOM 1658 C C . ILE A 1 209 ? 11.622 3.519 -5.780 1.00 93.75 209 ILE A C 1
ATOM 1660 O O . ILE A 1 209 ? 11.681 2.853 -6.813 1.00 93.75 209 ILE A O 1
ATOM 1664 N N . ASN A 1 210 ? 12.269 4.673 -5.629 1.00 92.56 210 ASN A N 1
ATOM 1665 C CA . ASN A 1 210 ? 12.996 5.351 -6.703 1.00 92.56 210 ASN A CA 1
ATOM 1666 C C . ASN A 1 210 ? 14.514 5.398 -6.479 1.00 92.56 210 ASN A C 1
ATOM 1668 O O . ASN A 1 210 ? 15.266 5.603 -7.425 1.00 92.56 210 ASN A O 1
ATOM 1672 N N . ASN A 1 211 ? 14.985 5.247 -5.240 1.00 92.12 211 ASN A N 1
ATOM 1673 C CA . ASN A 1 211 ? 16.407 5.074 -4.947 1.00 92.12 211 ASN A CA 1
ATOM 1674 C C . ASN A 1 211 ? 16.600 4.421 -3.575 1.00 92.12 211 ASN A C 1
ATOM 1676 O O . ASN A 1 211 ? 16.024 4.894 -2.594 1.00 92.12 211 ASN A O 1
ATOM 1680 N N . THR A 1 212 ? 17.417 3.373 -3.489 1.00 93.38 212 THR A N 1
ATOM 1681 C CA . THR A 1 212 ? 17.813 2.754 -2.216 1.00 93.38 212 THR A CA 1
ATOM 1682 C C . THR A 1 212 ? 19.116 1.965 -2.368 1.00 93.38 212 THR A C 1
ATOM 1684 O O . THR A 1 212 ? 19.543 1.656 -3.477 1.00 93.38 212 THR A O 1
ATOM 1687 N N . LYS A 1 213 ? 19.769 1.609 -1.261 1.00 91.44 213 LYS A N 1
ATOM 1688 C CA . LYS A 1 213 ? 20.903 0.668 -1.274 1.00 91.44 213 LYS A CA 1
ATOM 1689 C C . LYS A 1 213 ? 20.393 -0.784 -1.354 1.00 91.44 213 LYS A C 1
ATOM 1691 O O . LYS A 1 213 ? 19.242 -1.029 -1.021 1.00 91.44 213 LYS A O 1
ATOM 1696 N N . VAL A 1 214 ? 21.240 -1.731 -1.747 1.00 86.44 214 VAL A N 1
ATOM 1697 C CA . VAL A 1 214 ? 20.999 -3.186 -1.721 1.00 86.44 214 VAL A CA 1
ATOM 1698 C C . VAL A 1 214 ? 22.196 -3.885 -1.031 1.00 86.44 214 VAL A C 1
ATOM 1700 O O . VAL A 1 214 ? 23.324 -3.401 -1.154 1.00 86.44 214 VAL A O 1
ATOM 1703 N N . PRO A 1 215 ? 22.000 -4.971 -0.259 1.00 88.50 215 PRO A N 1
ATOM 1704 C CA . PRO A 1 215 ? 20.719 -5.359 0.312 1.00 88.50 215 PRO A CA 1
ATOM 1705 C C . PRO A 1 215 ? 20.237 -4.271 1.271 1.00 88.50 215 PRO A C 1
ATOM 1707 O O . PRO A 1 215 ? 21.036 -3.630 1.965 1.00 88.50 215 PRO A O 1
ATOM 1710 N N . ASN A 1 216 ? 18.932 -4.037 1.291 1.00 88.44 216 ASN A N 1
ATOM 1711 C CA . ASN A 1 216 ? 18.344 -3.103 2.237 1.00 88.44 216 ASN A CA 1
ATOM 1712 C C . ASN A 1 216 ? 16.940 -3.533 2.626 1.00 88.44 216 ASN A C 1
ATOM 1714 O O . ASN A 1 216 ? 16.199 -4.132 1.846 1.00 88.44 216 ASN A O 1
ATOM 1718 N N . THR A 1 217 ? 16.598 -3.174 3.853 1.00 92.38 217 THR A N 1
ATOM 1719 C CA . THR A 1 217 ? 15.298 -3.407 4.453 1.00 92.38 217 THR A CA 1
ATOM 1720 C C . THR A 1 217 ? 14.634 -2.047 4.621 1.00 92.38 217 THR A C 1
ATOM 1722 O O . THR A 1 217 ? 15.018 -1.249 5.483 1.00 92.38 217 THR A O 1
ATOM 1725 N N . ILE A 1 218 ? 13.675 -1.741 3.751 1.00 94.00 218 ILE A N 1
ATOM 1726 C CA . ILE A 1 218 ? 12.919 -0.489 3.822 1.00 94.00 218 ILE A CA 1
ATOM 1727 C C . ILE A 1 218 ? 11.703 -0.728 4.705 1.00 94.00 218 ILE A C 1
ATOM 1729 O O . ILE A 1 218 ? 10.970 -1.687 4.493 1.00 94.00 218 ILE A O 1
ATOM 1733 N N . ILE A 1 219 ? 11.494 0.129 5.697 1.00 95.56 219 ILE A N 1
ATOM 1734 C CA . ILE A 1 219 ? 10.382 0.022 6.633 1.00 95.56 219 ILE A CA 1
ATOM 1735 C C . ILE A 1 219 ? 9.475 1.226 6.424 1.00 95.56 219 ILE A C 1
ATOM 1737 O O . ILE A 1 219 ? 9.902 2.370 6.595 1.00 95.56 219 ILE A O 1
ATOM 1741 N N . PHE A 1 220 ? 8.220 0.950 6.094 1.00 96.06 220 PHE A N 1
ATOM 1742 C CA . PHE A 1 220 ? 7.141 1.921 6.078 1.00 96.06 220 PHE A CA 1
ATOM 1743 C C . PHE A 1 220 ? 6.258 1.748 7.306 1.00 96.06 220 PHE A C 1
ATOM 1745 O O . PHE A 1 220 ? 5.992 0.631 7.745 1.00 96.06 220 PHE A O 1
ATOM 1752 N N . GLU A 1 221 ? 5.797 2.860 7.855 1.00 96.06 221 GLU A N 1
ATOM 1753 C CA . GLU A 1 221 ? 4.808 2.915 8.921 1.00 96.06 221 GLU A CA 1
ATOM 1754 C C . GLU A 1 221 ? 3.559 3.602 8.387 1.00 96.06 221 GLU A C 1
ATOM 1756 O O . GLU A 1 221 ? 3.617 4.741 7.922 1.00 96.06 221 GLU A O 1
ATOM 1761 N N . ILE A 1 222 ? 2.436 2.892 8.439 1.00 95.31 222 ILE A N 1
ATOM 1762 C CA . ILE A 1 222 ? 1.117 3.430 8.127 1.00 95.31 222 ILE A CA 1
ATOM 1763 C C . ILE A 1 222 ? 0.401 3.675 9.446 1.00 95.31 222 ILE A C 1
ATOM 1765 O O . ILE A 1 222 ? 0.196 2.748 10.232 1.00 95.31 222 ILE A O 1
ATOM 1769 N N . ILE A 1 223 ? 0.027 4.927 9.676 1.00 95.56 223 ILE A N 1
ATOM 1770 C CA . ILE A 1 223 ? -0.752 5.359 10.833 1.00 95.56 223 ILE A CA 1
ATOM 1771 C C . ILE A 1 223 ? -2.174 5.628 10.365 1.00 95.56 223 ILE A C 1
ATOM 1773 O O . ILE A 1 223 ? -2.374 6.397 9.429 1.00 95.56 223 ILE A O 1
ATOM 1777 N N . ALA A 1 224 ? -3.151 5.022 11.029 1.00 95.38 224 ALA A N 1
ATOM 1778 C CA . ALA A 1 224 ? -4.569 5.269 10.838 1.00 95.38 224 ALA A CA 1
ATOM 1779 C C . ALA A 1 224 ? -5.138 5.971 12.070 1.00 95.38 224 ALA A C 1
ATOM 1781 O O . ALA A 1 224 ? -5.222 5.389 13.153 1.00 95.38 224 ALA A O 1
ATOM 1782 N N . SER A 1 225 ? -5.528 7.224 11.889 1.00 94.12 225 SER A N 1
ATOM 1783 C CA . SER A 1 225 ? -6.063 8.091 12.927 1.00 94.12 225 SER A CA 1
ATOM 1784 C C . SER A 1 225 ? -7.582 8.121 12.877 1.00 94.12 225 SER A C 1
ATOM 1786 O O . SER A 1 225 ? -8.191 8.385 11.836 1.00 94.12 225 SER A O 1
ATOM 1788 N N . THR A 1 226 ? -8.198 7.909 14.036 1.00 92.31 226 THR A N 1
ATOM 1789 C CA . THR A 1 226 ? -9.646 8.024 14.247 1.00 92.31 226 THR A CA 1
ATOM 1790 C C . THR A 1 226 ? -9.928 8.951 15.428 1.00 92.31 226 THR A C 1
ATOM 1792 O O . THR A 1 226 ? -9.028 9.330 16.178 1.00 92.31 226 THR A O 1
ATOM 1795 N N . LYS A 1 227 ? -11.204 9.267 15.679 1.00 88.56 227 LYS A N 1
ATOM 1796 C CA . LYS A 1 227 ? -11.604 10.013 16.888 1.00 88.56 227 LYS A CA 1
ATOM 1797 C C . LYS A 1 227 ? -11.274 9.294 18.211 1.00 88.56 227 LYS A C 1
ATOM 1799 O O . LYS A 1 227 ? -11.333 9.923 19.262 1.00 88.56 227 LYS A O 1
ATOM 1804 N N . TYR A 1 228 ? -10.964 7.996 18.166 1.00 86.56 228 TYR A N 1
ATOM 1805 C CA . TYR A 1 228 ? -10.598 7.181 19.328 1.00 86.56 228 TYR A CA 1
ATOM 1806 C C . TYR A 1 228 ? -9.082 7.019 19.507 1.0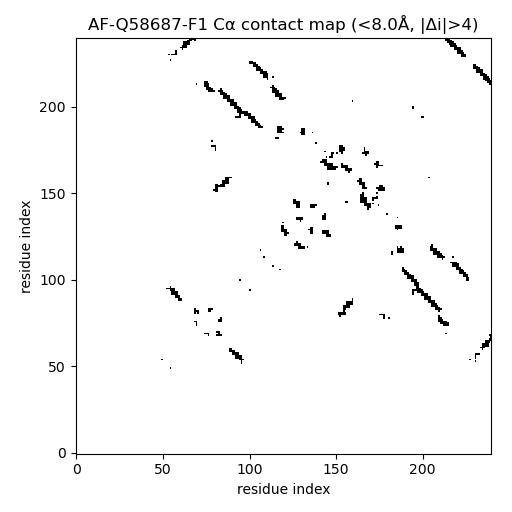0 86.56 228 TYR A C 1
ATOM 1808 O O . TYR A 1 228 ? -8.651 6.379 20.464 1.00 86.56 228 TYR A O 1
ATOM 1816 N N . GLY A 1 229 ? -8.280 7.599 18.612 1.00 87.19 229 GLY A N 1
ATOM 1817 C CA . GLY A 1 229 ? -6.826 7.494 18.614 1.00 87.19 229 GLY A CA 1
ATOM 1818 C C . GLY A 1 229 ? -6.283 6.801 17.370 1.00 87.19 229 GLY A C 1
ATOM 1819 O O . GLY A 1 229 ? -7.008 6.571 16.394 1.00 87.19 229 GLY A O 1
ATOM 1820 N N . ASP A 1 230 ? -4.994 6.486 17.443 1.00 90.75 230 ASP A N 1
ATOM 1821 C CA . ASP A 1 230 ? -4.202 5.995 16.323 1.00 90.75 230 ASP A CA 1
ATOM 1822 C C . ASP A 1 230 ? -3.967 4.485 16.409 1.00 90.75 230 ASP A C 1
ATOM 1824 O O . ASP A 1 230 ? -3.768 3.909 17.486 1.00 90.75 230 ASP A O 1
ATOM 1828 N N . VAL A 1 231 ? -3.944 3.847 15.243 1.00 91.50 231 VAL A N 1
ATOM 1829 C CA . VAL A 1 231 ? -3.474 2.474 15.064 1.00 91.50 231 VAL A CA 1
ATOM 1830 C C . VAL A 1 231 ? -2.403 2.472 13.991 1.00 91.50 231 VAL A C 1
ATOM 1832 O O . VAL A 1 231 ? -2.575 3.057 12.929 1.00 91.50 231 VAL A O 1
ATOM 1835 N N . GLU A 1 232 ? -1.285 1.822 14.284 1.00 93.00 232 GLU A N 1
ATOM 1836 C CA . GLU A 1 232 ? -0.125 1.765 13.404 1.00 93.00 232 GLU A CA 1
ATOM 1837 C C . GLU A 1 232 ? 0.095 0.350 12.872 1.00 93.00 232 GLU A C 1
ATOM 1839 O O . GLU A 1 2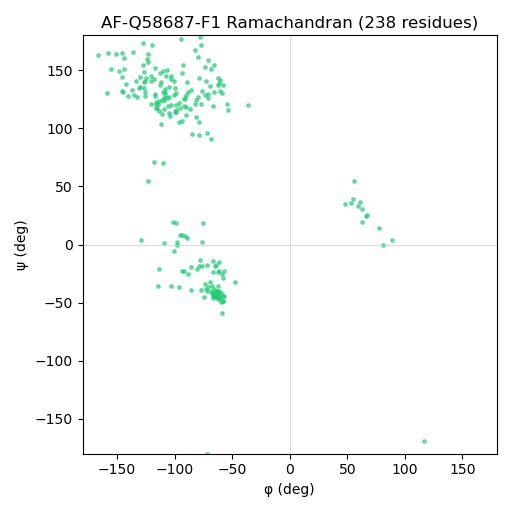32 ? -0.154 -0.645 13.565 1.00 93.00 232 GLU A O 1
ATOM 1844 N N . LYS A 1 233 ? 0.604 0.264 11.645 1.00 94.25 233 LYS A N 1
ATOM 1845 C CA . LYS A 1 233 ? 1.086 -0.976 11.043 1.00 94.25 233 LYS A CA 1
ATOM 1846 C C . LYS A 1 233 ? 2.393 -0.705 10.312 1.00 94.25 233 LYS A C 1
ATOM 1848 O O . LYS A 1 233 ? 2.510 0.266 9.568 1.00 94.25 233 LYS A O 1
ATOM 1853 N N . LYS A 1 234 ? 3.381 -1.571 10.538 1.00 95.19 234 LYS A N 1
ATOM 1854 C CA . LYS A 1 234 ? 4.679 -1.514 9.862 1.00 95.19 234 LYS A CA 1
ATOM 1855 C C . LYS A 1 234 ? 4.729 -2.532 8.740 1.00 95.19 234 LYS A C 1
ATOM 1857 O O . LYS A 1 234 ? 4.233 -3.647 8.896 1.00 95.19 234 LYS A O 1
ATOM 1862 N N . ILE A 1 235 ? 5.333 -2.123 7.636 1.00 94.69 235 ILE A N 1
ATOM 1863 C CA . ILE A 1 235 ? 5.510 -2.929 6.436 1.00 94.69 235 ILE A CA 1
ATOM 1864 C C . ILE A 1 235 ? 6.962 -2.855 6.025 1.00 94.69 235 ILE A C 1
ATOM 1866 O O . ILE A 1 235 ? 7.567 -1.784 6.006 1.00 94.69 235 ILE A O 1
ATOM 1870 N N . THR A 1 236 ? 7.498 -4.010 5.679 1.00 94.62 236 THR A N 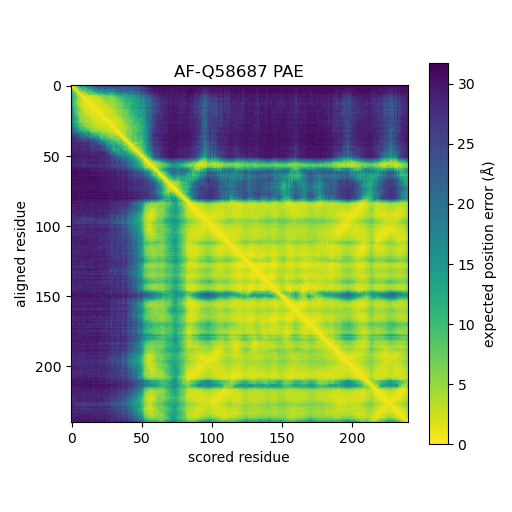1
ATOM 1871 C CA . THR A 1 236 ? 8.891 -4.186 5.322 1.00 94.62 236 THR A CA 1
ATOM 1872 C C . THR A 1 236 ? 9.013 -4.523 3.843 1.00 94.62 236 THR A C 1
ATOM 1874 O O . THR A 1 236 ? 8.238 -5.305 3.300 1.00 94.62 236 THR A O 1
ATOM 1877 N N . PHE A 1 237 ? 10.014 -3.952 3.191 1.00 92.81 237 PHE A N 1
ATOM 1878 C CA . PHE A 1 237 ? 10.461 -4.330 1.861 1.00 92.81 237 PHE A CA 1
ATOM 1879 C C . PHE A 1 237 ? 11.875 -4.877 1.997 1.00 92.81 237 PHE A C 1
ATOM 1881 O O . PHE A 1 237 ? 12.780 -4.149 2.410 1.00 92.81 237 PHE A O 1
ATOM 1888 N N . GLU A 1 238 ? 12.061 -6.146 1.657 1.00 91.31 238 GLU A N 1
ATOM 1889 C CA . GLU A 1 238 ? 13.370 -6.783 1.577 1.00 91.31 238 GLU A CA 1
ATOM 1890 C C . GLU A 1 238 ? 13.824 -6.812 0.119 1.00 91.31 238 GLU A C 1
ATOM 1892 O O . GLU A 1 238 ? 13.205 -7.460 -0.726 1.00 91.31 238 GLU A O 1
ATOM 1897 N N . ILE A 1 239 ? 14.896 -6.075 -0.174 1.00 87.69 239 ILE A N 1
ATOM 1898 C CA . ILE A 1 239 ? 15.481 -5.979 -1.513 1.00 87.69 239 ILE A CA 1
ATOM 1899 C C . ILE A 1 239 ? 16.860 -6.633 -1.470 1.00 87.69 239 ILE A C 1
ATOM 1901 O O . ILE A 1 239 ? 17.708 -6.226 -0.666 1.00 87.69 239 ILE A O 1
ATOM 1905 N N . SER A 1 240 ? 17.066 -7.632 -2.330 1.00 81.56 240 SER A N 1
ATOM 1906 C CA . SER A 1 240 ? 18.287 -8.451 -2.410 1.00 81.56 240 SER A CA 1
ATOM 1907 C C . SER A 1 240 ? 18.822 -8.605 -3.824 1.00 81.56 240 SER A C 1
ATOM 1909 O O . SER A 1 240 ? 17.988 -8.751 -4.752 1.00 81.56 240 SER A O 1
#

Sequence (240 aa):
MNKSGMSLIITMLLLIGTAIVIGAAYYAWSNKVFSDTTEKITPTIKSSIGNIIKPIEISTIETYYFTNLDLNGDSRITNNPEERFIQTIKLEFINNIDEDLNVNTRIYCLTPNVSWASVNIDDSSNNLLLDRDENPYNYSGQYVYFNGTVYYSSMKFYDENGKLFYAAASNGNALNTSNLLDLIDLNCPTESFLLKGNSKTDINYYILINNTKVPNTIIFEIIASTKYGDVEKKITFEIS